Protein 1XYN (pdb70)

Structure (mmCIF, N/CA/C/O backbone):
data_1XYN
#
_entry.id   1XYN
#
_cell.length_a   72.250
_cell.length_b   39.010
_cell.length_c   54.300
_cell.angle_alpha   90.00
_cell.angle_beta   91.80
_cell.angle_gamma   90.00
#
_symmetry.space_group_name_H-M   'C 1 2 1'
#
loop_
_entity.id
_entity.type
_entity.pdbx_description
1 polymer 'ENDO-1,4-BETA-XYLANASE I'
2 non-polymer 'CALCIUM ION'
3 water water
#
loop_
_atom_site.group_PDB
_atom_site.id
_atom_site.type_symbol
_atom_site.label_atom_id
_atom_site.label_alt_id
_atom_site.label_comp_id
_atom_site.label_asym_id
_atom_site.label_entity_id
_atom_site.label_seq_id
_atom_site.pdbx_PDB_ins_code
_atom_site.Cartn_x
_atom_site.Cartn_y
_atom_site.Cartn_z
_atom_site.occupancy
_atom_site.B_iso_or_equiv
_atom_site.auth_seq_id
_atom_site.auth_comp_id
_atom_site.auth_asym_id
_atom_site.auth_atom_id
_atom_site.pdbx_PDB_model_num
ATOM 1 N N . ALA A 1 1 ? 25.687 19.425 16.790 1.00 44.83 1 ALA A N 1
ATOM 2 C CA . ALA A 1 1 ? 26.097 20.023 15.489 1.00 40.59 1 ALA A CA 1
ATOM 3 C C . ALA A 1 1 ? 25.648 21.478 15.442 1.00 41.64 1 ALA A C 1
ATOM 4 O O . ALA A 1 1 ? 26.453 22.390 15.628 1.00 52.20 1 ALA A O 1
ATOM 6 N N . SER A 1 2 ? 24.356 21.667 15.208 1.00 35.55 2 SER A N 1
ATOM 7 C CA . SER A 1 2 ? 23.683 22.966 15.114 1.00 31.69 2 SER A CA 1
ATOM 8 C C . SER A 1 2 ? 22.566 22.721 14.128 1.00 28.25 2 SER A C 1
ATOM 9 O O . SER A 1 2 ? 22.813 22.282 12.996 1.00 22.97 2 SER A O 1
ATOM 12 N N . ILE A 1 3 ? 21.336 22.941 14.581 1.00 25.97 3 ILE A N 1
ATOM 13 C CA . ILE A 1 3 ? 20.175 22.733 13.733 1.00 19.19 3 ILE A CA 1
ATOM 14 C C . ILE A 1 3 ? 20.306 23.636 12.519 1.00 20.09 3 ILE A C 1
ATOM 15 O O . ILE A 1 3 ? 20.565 24.833 12.656 1.00 15.08 3 ILE A O 1
ATOM 20 N N . ASN A 1 4 ? 20.206 23.042 11.333 1.00 15.83 4 ASN A N 1
ATOM 21 C CA . ASN A 1 4 ? 20.296 23.795 10.093 1.00 14.12 4 ASN A CA 1
ATOM 22 C C . ASN A 1 4 ? 19.197 23.366 9.133 1.00 15.49 4 ASN A C 1
ATOM 23 O O . ASN A 1 4 ? 19.264 23.655 7.935 1.00 15.54 4 ASN A O 1
ATOM 28 N N . TYR A 1 5 ? 18.205 22.644 9.655 1.00 13.20 5 TYR A N 1
ATOM 29 C CA . TYR A 1 5 ? 17.083 22.197 8.835 1.00 14.19 5 TYR A CA 1
ATOM 30 C C . TYR A 1 5 ? 15.767 22.235 9.593 1.00 16.44 5 TYR A C 1
ATOM 31 O O . TYR A 1 5 ? 15.673 21.795 10.739 1.00 14.43 5 TYR A O 1
ATOM 40 N N . ASP A 1 6 ? 14.754 22.772 8.929 1.00 16.75 6 ASP A N 1
ATOM 41 C CA . ASP A 1 6 ? 13.425 22.893 9.501 1.00 18.30 6 ASP A CA 1
ATOM 42 C C . ASP A 1 6 ? 12.429 22.101 8.657 1.00 17.82 6 ASP A C 1
ATOM 43 O O . ASP A 1 6 ? 12.167 22.423 7.492 1.00 10.17 6 ASP A O 1
ATOM 48 N N . GLN A 1 7 ? 11.919 21.029 9.250 1.00 18.89 7 GLN A N 1
ATOM 49 C CA . GLN A 1 7 ? 10.942 20.174 8.604 1.00 11.58 7 GLN A CA 1
ATOM 50 C C . GLN A 1 7 ? 9.584 20.807 8.836 1.00 10.16 7 GLN A C 1
ATOM 51 O O . GLN A 1 7 ? 9.134 20.915 9.976 1.00 9.38 7 GLN A O 1
ATOM 57 N N . ASN A 1 8 ? 8.958 21.276 7.764 1.00 7.88 8 ASN A N 1
ATOM 58 C CA . ASN A 1 8 ? 7.643 21.890 7.883 1.00 14.11 8 ASN A CA 1
ATOM 59 C C . ASN A 1 8 ? 6.698 21.417 6.786 1.00 16.50 8 ASN A C 1
ATOM 60 O O . ASN A 1 8 ? 6.590 22.032 5.721 1.00 15.22 8 ASN A O 1
ATOM 65 N N . TYR A 1 9 ? 5.995 20.327 7.077 1.00 17.49 9 TYR A N 1
ATOM 66 C CA . TYR A 1 9 ? 5.056 19.733 6.142 1.00 21.09 9 TYR A CA 1
ATOM 67 C C . TYR A 1 9 ? 3.684 19.669 6.791 1.00 17.02 9 TYR A C 1
ATOM 68 O O . TYR A 1 9 ? 3.558 19.304 7.953 1.00 23.84 9 TYR A O 1
ATOM 77 N N . GLN A 1 10 ? 2.661 20.059 6.044 1.00 18.61 10 GLN A N 1
ATOM 78 C CA . GLN A 1 10 ? 1.289 20.037 6.538 1.00 19.08 10 GLN A CA 1
ATOM 79 C C . GLN A 1 10 ? 0.317 20.180 5.380 1.00 16.90 10 GLN A C 1
ATOM 80 O O . GLN A 1 10 ? 0.606 20.875 4.412 1.00 15.30 10 GLN A O 1
ATOM 86 N N . THR A 1 11 ? -0.814 19.483 5.478 1.00 19.52 11 THR A N 1
ATOM 87 C CA . THR A 1 11 ? -1.830 19.468 4.431 1.00 18.91 11 THR A CA 1
ATOM 88 C C . THR A 1 11 ? -3.155 20.169 4.743 1.00 21.18 11 THR A C 1
ATOM 89 O O . THR A 1 11 ? -3.929 20.459 3.834 1.00 28.63 11 THR A O 1
ATOM 93 N N . GLY A 1 12 ? -3.427 20.445 6.015 1.00 18.69 12 GLY A N 1
ATOM 94 C CA . GLY A 1 12 ? -4.669 21.116 6.340 1.00 12.97 12 GLY A CA 1
ATOM 95 C C . GLY A 1 12 ? -4.941 21.210 7.824 1.00 11.68 12 GLY A C 1
ATOM 96 O O . GLY A 1 12 ? -4.151 20.738 8.637 1.00 18.17 12 GLY A O 1
ATOM 97 N N . GLY A 1 13 ? -6.046 21.864 8.170 1.00 11.52 13 GLY A N 1
ATOM 98 C CA . GLY A 1 13 ? -6.431 22.009 9.562 1.00 8.40 13 GLY A CA 1
ATOM 99 C C . GLY A 1 13 ? -5.603 22.980 10.376 1.00 11.09 13 GLY A C 1
ATOM 100 O O . GLY A 1 13 ? -4.775 23.733 9.854 1.00 15.10 13 GLY A O 1
ATOM 101 N N . GLN A 1 14 ? -5.824 22.947 11.685 1.00 17.86 14 GLN A N 1
ATOM 102 C CA . GLN A 1 14 ? -5.126 23.833 12.602 1.00 19.00 14 GLN A CA 1
ATOM 103 C C . GLN A 1 14 ? -3.790 23.253 13.086 1.00 19.32 14 GLN A C 1
ATOM 104 O O . GLN A 1 14 ? -3.764 22.327 13.890 1.00 18.00 14 GLN A O 1
ATOM 110 N N . VAL A 1 15 ? -2.689 23.754 12.523 1.00 19.99 15 VAL A N 1
ATOM 111 C CA . VAL A 1 15 ? -1.340 23.321 12.907 1.00 17.04 15 VAL A CA 1
ATOM 112 C C . VAL A 1 15 ? -0.482 24.564 13.162 1.00 15.60 15 VAL A C 1
ATOM 113 O O . VAL A 1 15 ? -0.150 25.303 12.235 1.00 10.02 15 VAL A O 1
ATOM 117 N N . SER A 1 16 ? -0.175 24.803 14.434 1.00 13.03 16 SER A N 1
ATOM 118 C CA . SER A 1 16 ? 0.630 25.939 14.859 1.00 13.60 16 SER A CA 1
ATOM 119 C C . SER A 1 16 ? 2.043 25.472 15.185 1.00 10.37 16 SER A C 1
ATOM 120 O O . SER A 1 16 ? 2.317 25.016 16.289 1.00 13.33 16 SER A O 1
ATOM 123 N N . TYR A 1 17 ? 2.936 25.596 14.213 1.00 12.60 17 TYR A N 1
ATOM 124 C CA . TYR A 1 17 ? 4.320 25.181 14.360 1.00 11.67 17 TYR A CA 1
ATOM 125 C C . TYR A 1 17 ? 5.245 26.369 14.626 1.00 12.09 17 TYR A C 1
ATOM 126 O O . TYR A 1 17 ? 5.239 27.344 13.883 1.00 13.82 17 TYR A O 1
ATOM 135 N N . SER A 1 18 ? 6.072 26.252 15.658 1.00 13.27 18 SER A N 1
ATOM 136 C CA . SER A 1 18 ? 7.009 27.307 16.017 1.00 18.59 18 SER A CA 1
ATOM 137 C C . SER A 1 18 ? 8.435 26.784 16.162 1.00 18.50 18 SER A C 1
ATOM 138 O O . SER A 1 18 ? 8.821 26.302 17.229 1.00 13.29 18 SER A O 1
ATOM 141 N N . PRO A 1 19 ? 9.226 26.836 15.072 1.00 19.53 19 PRO A N 1
ATOM 142 C CA . PRO A 1 19 ? 10.617 26.372 15.106 1.00 17.83 19 PRO A CA 1
ATOM 143 C C . PRO A 1 19 ? 11.509 27.344 15.880 1.00 19.32 19 PRO A C 1
ATOM 144 O O . PRO A 1 19 ? 11.184 28.520 16.035 1.00 19.65 19 PRO A O 1
ATOM 148 N N . SER A 1 20 ? 12.633 26.839 16.373 1.00 18.93 20 SER A N 1
ATOM 149 C CA . SER A 1 20 ? 13.563 27.665 17.115 1.00 20.37 20 SER A CA 1
ATOM 150 C C . SER A 1 20 ? 14.976 27.143 16.906 1.00 23.67 20 SER A C 1
ATOM 151 O O . SER A 1 20 ? 15.201 26.177 16.164 1.00 22.88 20 SER A O 1
ATOM 154 N N . ASN A 1 21 ? 15.932 27.825 17.516 1.00 23.69 21 ASN A N 1
ATOM 155 C CA . ASN A 1 21 ? 17.326 27.441 17.394 1.00 32.17 21 ASN A CA 1
ATOM 156 C C . ASN A 1 21 ? 17.671 26.149 18.132 1.00 28.16 21 ASN A C 1
ATOM 157 O O . ASN A 1 21 ? 18.544 25.400 17.698 1.00 32.02 21 ASN A O 1
ATOM 162 N N . THR A 1 22 ? 16.939 25.859 19.202 1.00 20.23 22 THR A N 1
ATOM 163 C CA . THR A 1 22 ? 17.201 24.668 20.000 1.00 21.76 22 THR A CA 1
ATOM 164 C C . THR A 1 22 ? 16.052 23.670 20.032 1.00 21.08 22 THR A C 1
ATOM 165 O O . THR A 1 22 ? 16.036 22.769 20.869 1.00 22.86 22 THR A O 1
ATOM 169 N N . GLY A 1 23 ? 15.066 23.856 19.164 1.00 17.53 23 GLY A N 1
ATOM 170 C CA . GLY A 1 23 ? 13.945 22.939 19.147 1.00 12.39 23 GLY A CA 1
ATOM 171 C C . GLY A 1 23 ? 12.742 23.445 18.392 1.00 8.56 23 GLY A C 1
ATOM 172 O O . GLY A 1 23 ? 12.862 24.174 17.401 1.00 12.15 23 GLY A O 1
ATOM 173 N N . PHE A 1 24 ? 11.569 23.028 18.848 1.00 14.12 24 PHE A N 1
ATOM 174 C CA . PHE A 1 24 ? 10.326 23.426 18.212 1.00 11.38 24 PHE A CA 1
ATOM 175 C C . PHE A 1 24 ? 9.133 23.203 19.118 1.00 12.09 24 PHE A C 1
ATOM 176 O O . PHE A 1 24 ? 9.204 22.485 20.126 1.00 12.12 24 PHE A O 1
ATOM 184 N N . SER A 1 25 ? 8.018 23.788 18.700 1.00 7.96 25 SER A N 1
ATOM 185 C CA . SER A 1 25 ? 6.770 23.715 19.426 1.00 12.39 25 SER A CA 1
ATOM 186 C C . SER A 1 25 ? 5.670 23.522 18.399 1.00 10.80 25 SER A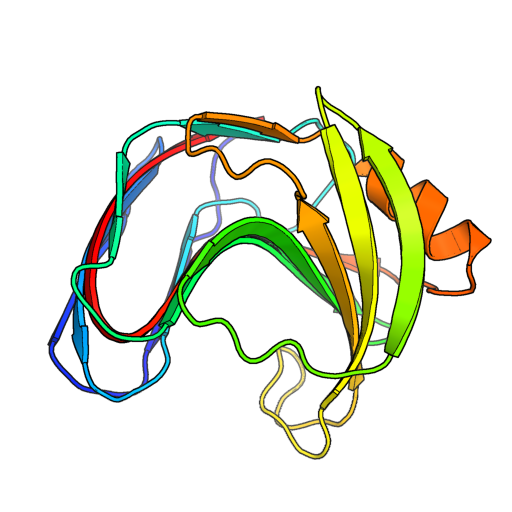 C 1
ATOM 187 O O . SER A 1 25 ? 5.788 23.984 17.265 1.00 13.50 25 SER A O 1
ATOM 190 N N . VAL A 1 26 ? 4.648 22.755 18.768 1.00 13.87 26 VAL A N 1
ATOM 191 C CA . VAL A 1 26 ? 3.508 22.512 17.891 1.00 13.13 26 VAL A CA 1
ATOM 192 C C . VAL A 1 26 ? 2.240 22.268 18.671 1.00 11.42 26 VAL A C 1
ATOM 193 O O . VAL A 1 26 ? 2.260 21.651 19.730 1.00 10.60 26 VAL A O 1
ATOM 197 N N . ASN A 1 27 ? 1.159 22.848 18.168 1.00 11.88 27 ASN A N 1
ATOM 198 C CA . ASN A 1 27 ? -0.181 22.704 18.720 1.00 15.52 27 ASN A CA 1
ATOM 199 C C . ASN A 1 27 ? -0.970 22.367 17.477 1.00 15.43 27 ASN A C 1
ATOM 200 O O . ASN A 1 27 ? -0.788 23.008 16.441 1.00 16.37 27 ASN A O 1
ATOM 205 N N . TRP A 1 28 ? -1.821 21.353 17.547 1.00 18.36 28 TRP A N 1
ATOM 206 C CA . TRP A 1 28 ? -2.586 20.978 16.366 1.00 18.54 28 TRP A CA 1
ATOM 207 C C . TRP A 1 28 ? -3.993 20.509 16.689 1.00 15.49 28 TRP A C 1
ATOM 208 O O . TRP A 1 28 ? -4.299 20.164 17.829 1.00 19.20 28 TRP A O 1
ATOM 219 N N . ASN A 1 29 ? -4.845 20.550 15.673 1.00 14.12 29 ASN A N 1
ATOM 220 C CA . ASN A 1 29 ? -6.239 20.117 15.739 1.00 14.97 29 ASN A CA 1
ATOM 221 C C . ASN A 1 29 ? -6.618 19.944 14.269 1.00 13.71 29 ASN A C 1
ATOM 222 O O . ASN A 1 29 ? -7.252 20.807 13.656 1.00 17.24 29 ASN A O 1
ATOM 227 N N . THR A 1 30 ? -6.200 18.818 13.700 1.00 13.95 30 THR A N 1
ATOM 228 C CA . THR A 1 30 ? -6.425 18.565 12.289 1.00 9.93 30 THR A CA 1
ATOM 229 C C . THR A 1 30 ? -6.775 17.122 11.924 1.00 8.73 30 THR A C 1
ATOM 230 O O . THR A 1 30 ? -6.551 16.189 12.700 1.00 11.26 30 THR A O 1
ATOM 234 N N . GLN A 1 31 ? -7.365 16.962 10.744 1.00 13.05 31 GLN A N 1
ATOM 235 C CA . GLN A 1 31 ? -7.736 15.651 10.217 1.00 14.55 31 GLN A CA 1
ATOM 236 C C . GLN A 1 31 ? -6.652 15.225 9.243 1.00 11.11 31 GLN A C 1
ATOM 237 O O . GLN A 1 31 ? -6.543 14.052 8.893 1.00 15.82 31 GLN A O 1
ATOM 243 N N . ASP A 1 32 ? -5.848 16.196 8.818 1.00 11.81 32 ASP A N 1
ATOM 244 C CA . ASP A 1 32 ? -4.790 15.960 7.847 1.00 16.70 32 ASP A CA 1
ATOM 245 C C . ASP A 1 32 ? -3.381 15.811 8.412 1.00 18.12 32 ASP A C 1
ATOM 246 O O . ASP A 1 32 ? -2.994 16.497 9.361 1.00 12.21 32 ASP A O 1
ATOM 251 N N . ASP A 1 33 ? -2.609 14.951 7.749 1.00 17.56 33 ASP A N 1
ATOM 252 C CA . ASP A 1 33 ? -1.238 14.640 8.119 1.00 19.26 33 ASP A CA 1
ATOM 253 C C . ASP A 1 33 ? -0.305 15.831 7.970 1.00 20.96 33 ASP A C 1
ATOM 254 O O . ASP A 1 33 ? -0.427 16.627 7.036 1.00 26.81 33 ASP A O 1
ATOM 259 N N . PHE A 1 34 ? 0.643 15.918 8.893 1.00 20.35 34 PHE A N 1
ATOM 260 C CA . PHE A 1 34 ? 1.644 16.967 8.906 1.00 13.91 34 PHE A CA 1
ATOM 261 C C . PHE A 1 34 ? 2.892 16.392 9.577 1.00 17.31 34 PHE A C 1
ATOM 262 O O . PHE A 1 34 ? 2.797 15.529 10.460 1.00 15.00 34 PHE A O 1
ATOM 270 N N . VAL A 1 35 ? 4.057 16.829 9.117 1.00 16.26 35 VAL A N 1
ATOM 271 C CA . VAL A 1 35 ? 5.324 16.388 9.683 1.00 13.32 35 VAL A CA 1
ATOM 272 C C . VAL A 1 35 ? 6.162 17.635 9.940 1.00 15.22 35 VAL A C 1
ATOM 273 O O . VAL A 1 35 ? 6.622 18.275 8.993 1.00 16.66 35 VAL A O 1
ATOM 277 N N . VAL A 1 36 ? 6.337 18.002 11.210 1.00 11.30 36 VAL A N 1
ATOM 278 C CA . VAL A 1 36 ? 7.139 19.177 11.546 1.00 9.06 36 VAL A CA 1
ATOM 279 C C . VAL A 1 36 ? 8.215 18.815 12.555 1.00 13.86 36 VAL A C 1
ATOM 280 O O . VAL A 1 36 ? 8.027 17.933 13.390 1.00 16.66 36 VAL A O 1
ATOM 284 N N . GLY A 1 37 ? 9.324 19.539 12.511 1.00 9.97 37 GLY A N 1
ATOM 285 C CA . GLY A 1 37 ? 10.404 19.287 13.443 1.00 6.77 37 GLY A CA 1
ATOM 286 C C . GLY A 1 37 ? 11.659 19.959 12.947 1.00 7.01 37 GLY A C 1
ATOM 287 O O . GLY A 1 37 ? 11.652 20.578 11.882 1.00 7.28 37 GLY A O 1
ATOM 288 N N . VAL A 1 38 ? 12.738 19.835 13.708 1.00 8.04 38 VAL A N 1
ATOM 289 C CA . VAL A 1 38 ? 14.009 20.451 13.335 1.00 12.42 38 VAL A CA 1
ATOM 290 C C . VAL A 1 38 ? 15.166 19.462 13.406 1.00 8.39 38 VAL A C 1
ATOM 291 O O . VAL A 1 38 ? 15.114 18.479 14.138 1.00 14.02 38 VAL A O 1
ATOM 295 N N . GLY A 1 39 ? 16.218 19.732 12.652 1.00 11.82 39 GLY A N 1
ATOM 296 C CA . GLY A 1 39 ? 17.356 18.840 12.654 1.00 15.25 39 GLY A CA 1
ATOM 297 C C . GLY A 1 39 ? 18.493 19.254 11.741 1.00 19.42 39 GLY A C 1
ATOM 298 O O . GLY A 1 39 ? 18.933 20.405 11.775 1.00 20.68 39 GLY A O 1
ATOM 299 N N . TRP A 1 40 ? 18.926 18.340 10.874 1.00 17.40 40 TRP A N 1
ATOM 300 C CA . TRP A 1 40 ? 20.061 18.611 10.003 1.00 20.65 40 TRP A CA 1
ATOM 301 C C . TRP A 1 40 ? 19.847 18.271 8.534 1.00 20.42 40 TRP A C 1
ATOM 302 O O . TRP A 1 40 ? 19.137 17.329 8.194 1.00 22.60 40 TRP A O 1
ATOM 313 N N . THR A 1 41 ? 20.476 19.058 7.671 1.00 19.20 41 THR A N 1
ATOM 314 C CA . THR A 1 41 ? 20.385 18.887 6.223 1.00 19.49 41 THR A CA 1
ATOM 315 C C . THR A 1 41 ? 20.945 17.540 5.734 1.0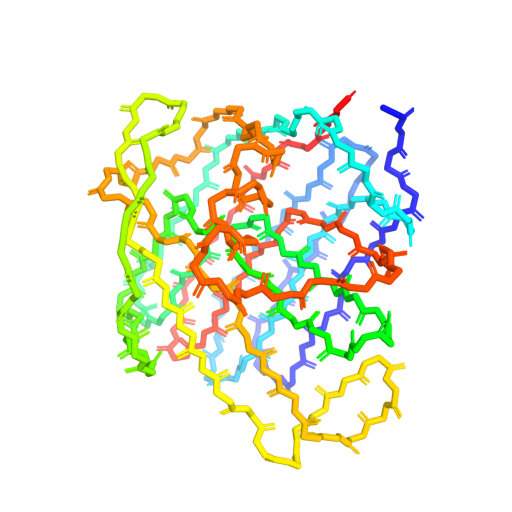0 21.84 41 THR A C 1
ATOM 316 O O . THR A 1 41 ? 20.503 17.000 4.711 1.00 24.05 41 THR A O 1
ATOM 320 N N . THR A 1 42 ? 21.936 17.020 6.448 1.00 21.67 42 THR A N 1
ATOM 321 C CA . THR A 1 42 ? 22.552 15.739 6.117 1.00 21.41 42 THR A CA 1
ATOM 322 C C . THR A 1 42 ? 22.743 14.999 7.437 1.00 22.52 42 THR A C 1
ATOM 323 O O . THR A 1 42 ? 23.504 15.437 8.301 1.00 21.05 42 THR A O 1
ATOM 327 N N . GLY A 1 43 ? 22.011 13.903 7.605 1.00 24.34 43 GLY A N 1
ATOM 328 C CA . GLY A 1 43 ? 22.086 13.127 8.829 1.00 21.64 43 GLY A CA 1
ATOM 329 C C . GLY A 1 43 ? 23.402 12.413 9.045 1.00 21.04 43 GLY A C 1
ATOM 330 O O . GLY A 1 43 ? 24.142 12.147 8.096 1.00 23.31 43 GLY A O 1
ATOM 331 N N . SER A 1 44 ? 23.689 12.085 10.298 1.00 20.74 44 SER A N 1
ATOM 332 C CA . SER A 1 44 ? 24.927 11.395 10.628 1.00 21.03 44 SER A CA 1
ATOM 333 C C . SER A 1 44 ? 24.687 10.269 11.637 1.00 19.00 44 SER A C 1
ATOM 334 O O . SER A 1 44 ? 23.549 9.854 11.871 1.00 16.98 44 SER A O 1
ATOM 337 N N . SER A 1 45 ? 25.774 9.786 12.228 1.00 21.68 45 SER A N 1
ATOM 338 C CA . SER A 1 45 ? 25.729 8.714 13.212 1.00 19.56 45 SER A CA 1
ATOM 339 C C . SER A 1 45 ? 25.692 9.261 14.633 1.00 18.39 45 SER A C 1
ATOM 340 O O . SER A 1 45 ? 25.640 8.501 15.593 1.00 21.20 45 SER A O 1
ATOM 343 N N . ALA A 1 46 ? 25.701 10.578 14.763 1.00 18.97 46 ALA A N 1
ATOM 344 C CA . ALA A 1 46 ? 25.690 11.218 16.071 1.00 16.00 46 ALA A CA 1
ATOM 345 C C . ALA A 1 46 ? 24.414 10.967 16.852 1.00 12.68 46 ALA A C 1
ATOM 346 O O . ALA A 1 46 ? 23.320 11.113 16.322 1.00 15.55 46 ALA A O 1
ATOM 348 N N . PRO A 1 47 ? 24.547 10.508 18.105 1.00 14.77 47 PRO A N 1
ATOM 349 C CA . PRO A 1 47 ? 23.400 10.232 18.975 1.00 12.55 47 PRO A CA 1
ATOM 350 C C . PRO A 1 47 ? 22.569 11.502 19.158 1.00 20.05 47 PRO A C 1
ATOM 351 O O . PRO A 1 47 ? 23.075 12.535 19.612 1.00 23.28 47 PRO A O 1
ATOM 355 N N . ILE A 1 48 ? 21.292 11.415 18.795 1.00 21.50 48 ILE A N 1
ATOM 356 C CA . ILE A 1 48 ? 20.376 12.539 18.886 1.00 14.92 48 ILE A CA 1
ATOM 357 C C . ILE A 1 48 ? 19.621 12.649 20.211 1.00 15.46 48 ILE A C 1
ATOM 358 O O . ILE A 1 48 ? 18.963 11.705 20.650 1.00 14.38 48 ILE A O 1
ATOM 363 N N . ASN A 1 49 ? 19.714 13.826 20.825 1.00 19.59 49 ASN A N 1
ATOM 364 C CA . ASN A 1 49 ? 19.050 14.123 22.090 1.00 17.59 49 ASN A CA 1
ATOM 365 C C . ASN A 1 49 ? 17.746 14.866 21.833 1.00 17.10 49 ASN A C 1
ATOM 366 O O . ASN A 1 49 ? 17.684 15.754 20.975 1.00 12.25 49 ASN A O 1
ATOM 371 N N . PHE A 1 50 ? 16.704 14.481 22.564 1.00 16.08 50 PHE A N 1
ATOM 372 C CA . PHE A 1 50 ? 15.388 15.105 22.454 1.00 12.50 50 PHE A CA 1
ATOM 373 C C . PHE A 1 50 ? 14.793 15.152 23.858 1.00 16.61 50 PHE A C 1
ATOM 374 O O . PHE A 1 50 ? 15.203 14.403 24.741 1.00 18.60 50 PHE A O 1
ATOM 382 N N . GLY A 1 51 ? 13.848 16.050 24.083 1.00 16.30 51 GLY A N 1
ATOM 383 C CA . GLY A 1 51 ? 13.251 16.142 25.399 1.00 14.97 51 GLY A CA 1
ATOM 384 C C . GLY A 1 51 ? 12.149 17.172 25.429 1.00 19.37 51 GLY A C 1
ATOM 385 O O . GLY A 1 51 ? 12.129 18.097 24.624 1.00 26.26 51 GLY A O 1
ATOM 386 N N . GLY A 1 52 ? 11.217 17.011 26.348 1.00 15.61 52 GLY A N 1
ATOM 387 C CA . GLY A 1 52 ? 10.132 17.960 26.431 1.00 15.35 52 GLY A CA 1
ATOM 388 C C . GLY A 1 52 ? 8.822 17.255 26.653 1.00 14.75 52 GLY A C 1
ATOM 389 O O . GLY A 1 52 ? 8.762 16.237 27.341 1.00 22.80 52 GLY A O 1
ATOM 390 N N . SER A 1 53 ? 7.765 17.798 26.071 1.00 13.47 53 SER A N 1
ATOM 391 C CA . SER A 1 53 ? 6.456 17.207 26.225 1.00 14.38 53 SER A CA 1
ATOM 392 C C . SER A 1 53 ? 5.912 16.793 24.866 1.00 13.42 53 SER A C 1
ATOM 393 O O . SER A 1 53 ? 6.419 17.209 23.827 1.00 9.71 53 SER A O 1
ATOM 396 N N . PHE A 1 54 ? 4.892 15.944 24.892 1.00 14.73 54 PHE A N 1
ATOM 397 C CA . PHE A 1 54 ? 4.255 15.448 23.685 1.00 13.65 54 PHE A CA 1
ATOM 398 C C . PHE A 1 54 ? 2.944 14.830 24.131 1.00 18.40 54 PHE A C 1
ATOM 399 O O . PHE A 1 54 ? 2.915 13.717 24.669 1.00 18.28 54 PHE A O 1
ATOM 407 N N . SER A 1 55 ? 1.871 15.596 23.975 1.00 21.00 55 SER A N 1
ATOM 408 C CA . SER A 1 55 ? 0.539 15.162 24.368 1.00 22.00 55 SER A CA 1
ATOM 409 C C . SER A 1 55 ? -0.355 14.971 23.145 1.00 22.76 55 SER A C 1
ATOM 410 O O . SER A 1 55 ? -0.338 15.780 22.219 1.00 19.71 55 SER A O 1
ATOM 413 N N . VAL A 1 56 ? -1.101 13.869 23.128 1.00 21.00 56 VAL A N 1
ATOM 414 C CA . VAL A 1 56 ? -2.009 13.559 22.026 1.00 19.71 56 VAL A CA 1
ATOM 415 C C . VAL A 1 56 ? -3.407 13.390 22.628 1.00 21.09 56 VAL A C 1
ATOM 416 O O . VAL A 1 56 ? -3.724 12.353 23.216 1.00 21.83 56 VAL A O 1
ATOM 420 N N . ASN A 1 57 ? -4.221 14.439 22.522 1.00 19.36 57 ASN A N 1
ATOM 421 C CA . ASN A 1 57 ? -5.570 14.420 23.074 1.00 17.81 57 ASN A CA 1
ATOM 422 C C . ASN A 1 57 ? -6.461 13.397 22.376 1.00 16.65 57 ASN A C 1
ATOM 423 O O . ASN A 1 57 ? -7.270 12.731 23.024 1.00 15.63 57 ASN A O 1
ATOM 428 N N . SER A 1 58 ? -6.285 13.261 21.064 1.00 10.52 58 SER A N 1
ATOM 429 C CA . SER A 1 58 ? -7.071 12.333 20.261 1.00 11.92 58 SER A CA 1
ATOM 430 C C . SER A 1 58 ? -6.366 12.113 18.934 1.00 11.84 58 SER A C 1
ATOM 431 O O . SER A 1 58 ? -5.460 12.869 18.588 1.00 15.66 58 SER A O 1
ATOM 434 N N . GLY A 1 59 ? -6.793 11.100 18.182 1.00 7.32 59 GLY A N 1
ATOM 435 C CA . GLY A 1 59 ? -6.181 10.812 16.890 1.00 7.20 59 GLY A CA 1
ATOM 436 C C . GLY A 1 59 ? -4.801 10.174 16.954 1.00 9.85 59 GLY A C 1
ATOM 437 O O . GLY A 1 59 ? -4.375 9.711 18.008 1.00 11.93 59 GLY A O 1
ATOM 438 N N . THR A 1 60 ? -4.098 10.161 15.822 1.00 14.61 60 THR A N 1
ATOM 439 C CA . THR A 1 60 ? -2.754 9.584 15.726 1.00 17.00 60 THR A CA 1
ATOM 440 C C . THR A 1 60 ? -1.662 10.623 15.997 1.00 20.39 60 THR A C 1
ATOM 441 O O . THR A 1 60 ? -1.698 11.723 15.439 1.00 19.98 60 THR A O 1
ATOM 445 N N . GLY A 1 61 ? -0.680 10.245 16.813 1.00 19.48 61 GLY A N 1
ATOM 446 C CA . GLY A 1 61 ? 0.424 11.133 17.138 1.00 17.51 61 GLY A CA 1
ATOM 447 C C . GLY A 1 61 ? 1.713 10.346 17.302 1.00 17.22 61 GLY A C 1
ATOM 448 O O . GLY A 1 61 ? 1.738 9.345 18.021 1.00 15.50 61 GLY A O 1
ATOM 449 N N . LEU A 1 62 ? 2.785 10.799 16.650 1.00 17.08 62 LEU A N 1
ATOM 450 C CA . LEU A 1 62 ? 4.081 10.121 16.713 1.00 15.66 62 LEU A CA 1
ATOM 451 C C . LEU A 1 62 ? 5.243 11.071 17.004 1.00 17.27 62 LEU A C 1
ATOM 452 O O . LEU A 1 62 ? 5.333 12.143 16.405 1.00 16.33 62 LEU A O 1
ATOM 457 N N . LEU A 1 63 ? 6.108 10.694 17.944 1.00 15.03 63 LEU A N 1
ATOM 458 C CA . LEU A 1 63 ? 7.303 11.481 18.256 1.00 12.58 63 LEU A CA 1
ATOM 459 C C . LEU A 1 63 ? 8.475 10.591 17.829 1.00 14.32 63 LEU A C 1
ATOM 460 O O . LEU A 1 63 ? 8.682 9.514 18.394 1.00 13.64 63 LEU A O 1
ATOM 465 N N . SER A 1 64 ? 9.242 11.025 16.836 1.00 12.04 64 SER A N 1
ATOM 466 C CA . SER A 1 64 ? 10.332 10.193 16.362 1.00 16.24 64 SER A CA 1
ATOM 467 C C . SER A 1 64 ? 11.435 10.881 15.589 1.00 17.15 64 SER A C 1
ATOM 468 O O . SER A 1 64 ? 11.265 11.989 15.086 1.00 18.39 64 SER A O 1
ATOM 471 N N . VAL A 1 65 ? 12.586 10.217 15.527 1.00 14.64 65 VAL A N 1
ATOM 472 C CA . VAL A 1 65 ? 13.686 10.717 14.727 1.00 11.26 65 VAL A CA 1
ATOM 473 C C . VAL A 1 65 ? 13.181 10.273 13.359 1.00 10.11 65 VAL A C 1
ATOM 474 O O . VAL A 1 65 ? 12.744 9.129 13.199 1.00 15.84 65 VAL A O 1
ATOM 478 N N . TYR A 1 66 ? 13.119 11.209 12.419 1.00 11.05 66 TYR A N 1
ATOM 479 C CA . TYR A 1 66 ? 12.619 10.953 11.072 1.00 9.25 66 TYR A CA 1
ATOM 480 C C . TYR A 1 66 ? 13.647 11.399 10.037 1.00 11.78 66 TYR A C 1
ATOM 481 O O . TYR A 1 66 ? 14.354 12.387 10.242 1.00 13.40 66 TYR A O 1
ATOM 490 N N . GLY A 1 67 ? 13.714 10.690 8.917 1.00 10.22 67 GLY A N 1
ATOM 491 C CA . GLY A 1 67 ? 14.665 11.058 7.890 1.00 6.26 67 GLY A CA 1
ATOM 492 C C . GLY A 1 67 ? 14.481 10.358 6.558 1.00 11.30 67 GLY A C 1
ATOM 493 O O . GLY A 1 67 ? 13.550 9.567 6.363 1.00 8.38 67 GLY A O 1
ATOM 494 N N . TRP A 1 68 ? 15.385 10.671 5.638 1.00 9.44 68 TRP A N 1
ATOM 495 C CA . TRP A 1 68 ? 15.386 10.123 4.290 1.00 11.53 68 TRP A CA 1
ATOM 496 C C . TRP A 1 68 ? 16.779 9.655 3.881 1.00 10.26 68 TRP A C 1
ATOM 497 O O . TRP A 1 68 ? 17.782 9.987 4.511 1.00 14.76 68 TRP A O 1
ATOM 508 N N . SER A 1 69 ? 16.823 8.914 2.787 1.00 13.78 69 SER A N 1
ATOM 509 C CA . SER A 1 69 ? 18.059 8.375 2.248 1.00 9.01 69 SER A CA 1
ATOM 510 C C . SER A 1 69 ? 17.855 8.293 0.741 1.00 7.68 69 SER A C 1
ATOM 511 O O . SER A 1 69 ? 16.722 8.182 0.275 1.00 7.04 69 SER A O 1
ATOM 514 N N . THR A 1 70 ? 18.935 8.427 -0.022 1.00 9.01 70 THR A N 1
ATOM 515 C CA . THR A 1 70 ? 18.840 8.346 -1.473 1.00 14.72 70 THR A CA 1
ATOM 516 C C . THR A 1 70 ? 19.732 7.252 -2.037 1.00 16.78 70 THR A C 1
ATOM 517 O O . THR A 1 70 ? 20.772 6.926 -1.461 1.00 17.25 70 THR A O 1
ATOM 521 N N . ASN A 1 71 ? 19.261 6.645 -3.126 1.00 19.33 71 ASN A N 1
ATOM 522 C CA . ASN A 1 71 ? 19.956 5.565 -3.830 1.00 18.49 71 ASN A CA 1
ATOM 523 C C . ASN A 1 71 ? 20.417 4.435 -2.903 1.00 17.34 71 ASN A C 1
ATOM 524 O O . ASN A 1 71 ? 21.615 4.244 -2.694 1.00 18.44 71 ASN A O 1
ATOM 529 N N . PRO A 1 72 ? 19.471 3.629 -2.388 1.00 17.12 72 PRO A N 1
ATOM 530 C CA . PRO A 1 72 ? 18.017 3.670 -2.594 1.00 15.53 72 PRO A CA 1
ATOM 531 C C . PRO A 1 72 ? 17.264 4.754 -1.808 1.00 18.55 72 PRO A C 1
ATOM 532 O O . PRO A 1 72 ? 17.745 5.234 -0.778 1.00 16.42 72 PRO A O 1
ATOM 536 N N . LEU A 1 73 ? 16.068 5.104 -2.289 1.00 19.41 73 LEU A N 1
ATOM 537 C CA . LEU A 1 73 ? 15.222 6.098 -1.630 1.00 16.92 73 LEU A CA 1
ATOM 538 C C . LEU A 1 73 ? 14.553 5.416 -0.434 1.00 15.87 73 LEU A C 1
ATOM 539 O O . LEU A 1 73 ? 13.790 4.464 -0.610 1.00 15.09 73 LEU A O 1
ATOM 544 N N . VAL A 1 74 ? 14.836 5.914 0.771 1.00 15.16 74 VAL A N 1
ATOM 545 C CA . VAL A 1 74 ? 14.305 5.333 2.004 1.00 14.41 74 VAL A CA 1
ATOM 546 C C . VAL A 1 74 ? 13.805 6.349 3.028 1.00 11.12 74 VAL A C 1
ATOM 547 O O . VAL A 1 74 ? 14.515 7.280 3.395 1.00 15.74 74 VAL A O 1
ATOM 551 N N . GLU A 1 75 ? 12.597 6.137 3.529 1.00 7.52 75 GLU A N 1
ATOM 552 C CA . GLU A 1 75 ? 12.047 7.007 4.560 1.00 6.29 75 GLU A CA 1
ATOM 553 C C . GLU A 1 75 ? 12.116 6.190 5.846 1.00 9.19 75 GLU A C 1
ATOM 554 O O . GLU A 1 75 ? 11.566 5.098 5.922 1.00 14.14 75 GLU A O 1
ATOM 560 N N . TYR A 1 76 ? 12.785 6.706 6.864 1.00 6.86 76 TYR A N 1
ATOM 561 C CA . TYR A 1 76 ? 12.888 5.954 8.086 1.00 4.47 76 TYR A CA 1
ATOM 562 C C . TYR A 1 76 ? 12.370 6.686 9.310 1.00 7.49 76 TYR A C 1
ATOM 563 O O . TYR A 1 76 ? 12.319 7.910 9.340 1.00 10.21 76 TYR A O 1
ATOM 572 N N . TYR A 1 77 ? 11.961 5.912 10.308 1.00 7.50 77 TYR A N 1
ATOM 573 C CA . TYR A 1 77 ? 11.441 6.443 11.560 1.00 11.27 77 TYR A CA 1
ATOM 574 C C . TYR A 1 77 ? 12.030 5.637 12.696 1.00 10.64 77 TYR A C 1
ATOM 575 O O . TYR A 1 77 ? 12.278 4.441 12.562 1.00 12.14 77 TYR A O 1
ATOM 584 N N . ILE A 1 78 ? 12.224 6.305 13.823 1.00 10.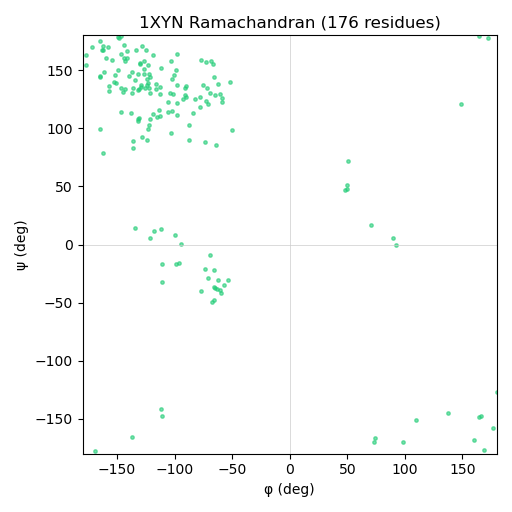88 78 ILE A N 1
ATOM 585 C CA . ILE A 1 78 ? 12.710 5.681 15.038 1.00 8.53 78 ILE A CA 1
ATOM 586 C C . ILE A 1 78 ? 11.778 6.311 16.054 1.00 12.52 78 ILE A C 1
ATOM 587 O O . ILE A 1 78 ? 12.071 7.370 16.620 1.00 13.08 78 ILE A O 1
ATOM 592 N N . MET A 1 79 ? 10.594 5.712 16.164 1.00 9.97 79 MET A N 1
ATOM 593 C CA . MET A 1 79 ? 9.551 6.184 17.060 1.00 12.05 79 MET A CA 1
ATOM 594 C C . MET A 1 79 ? 9.856 5.965 18.518 1.00 8.34 79 MET A C 1
ATOM 595 O O . MET A 1 79 ? 10.061 4.838 18.945 1.00 16.78 79 MET A O 1
ATOM 600 N N . GLU A 1 80 ? 9.892 7.058 19.268 1.00 5.71 80 GLU A N 1
ATOM 601 C CA . GLU A 1 80 ? 10.155 7.012 20.694 1.00 5.86 80 GLU A CA 1
ATOM 602 C C . GLU A 1 80 ? 8.837 7.028 21.423 1.00 10.36 80 GLU A C 1
ATOM 603 O O . GLU A 1 80 ? 8.735 6.641 22.593 1.00 10.79 80 GLU A O 1
ATOM 609 N N . ASP A 1 81 ? 7.808 7.407 20.678 1.00 13.77 81 ASP A N 1
ATOM 610 C CA . ASP A 1 81 ? 6.468 7.492 21.202 1.00 9.95 81 ASP A CA 1
ATOM 611 C C . ASP A 1 81 ? 5.478 7.492 20.058 1.00 4.97 81 ASP A C 1
ATOM 612 O O . ASP A 1 81 ? 5.778 7.976 18.968 1.00 3.32 81 ASP A O 1
ATOM 617 N N . ASN A 1 82 ? 4.304 6.926 20.309 1.00 4.57 82 ASN A N 1
ATOM 618 C CA . ASN A 1 82 ? 3.246 6.846 19.309 1.00 11.21 82 ASN A CA 1
ATOM 619 C C . ASN A 1 82 ? 1.908 6.499 19.956 1.00 14.09 82 ASN A C 1
ATOM 620 O O . ASN A 1 82 ? 1.858 5.784 20.970 1.00 15.71 82 ASN A O 1
ATOM 625 N N . HIS A 1 83 ? 0.840 7.076 19.405 1.00 13.02 83 HIS A N 1
ATOM 626 C CA . HIS A 1 83 ? -0.526 6.855 19.878 1.00 14.52 83 HIS A CA 1
ATOM 627 C C . HIS A 1 83 ? -1.413 6.647 18.692 1.00 15.41 83 HIS A C 1
ATOM 628 O O . HIS A 1 83 ? -1.345 7.421 17.737 1.00 15.46 83 HIS A O 1
ATOM 635 N N . ASN A 1 84 ? -2.269 5.631 18.781 1.00 13.64 84 ASN A N 1
ATOM 636 C CA . ASN A 1 84 ? -3.230 5.297 17.737 1.00 16.41 84 ASN A CA 1
ATOM 637 C C . ASN A 1 84 ? -2.544 5.265 16.383 1.00 19.63 84 ASN A C 1
ATOM 638 O O . ASN A 1 84 ? -3.023 5.851 15.419 1.00 23.51 84 ASN A O 1
ATOM 643 N N . TYR A 1 85 ? -1.396 4.600 16.331 1.00 26.21 85 TYR A N 1
ATOM 644 C CA . TYR A 1 85 ? -0.631 4.481 15.103 1.00 28.39 85 TYR A CA 1
ATOM 645 C C . TYR A 1 85 ? -0.903 3.144 14.416 1.00 35.54 85 TYR A C 1
ATOM 646 O O . TYR A 1 85 ? -0.510 2.094 14.922 1.00 31.77 85 TYR A O 1
ATOM 655 N N . PRO A 1 86 ? -1.570 3.174 13.246 1.00 41.94 86 PRO A N 1
ATOM 656 C CA . PRO A 1 86 ? -1.912 1.983 12.454 1.00 45.12 86 PRO A CA 1
ATOM 657 C C . PRO A 1 86 ? -0.651 1.278 11.966 1.00 43.79 86 PRO A C 1
ATOM 658 O O . PRO A 1 86 ? -0.189 1.531 10.853 1.00 44.10 86 PRO A O 1
ATOM 662 N N . ALA A 1 87 ? -0.099 0.408 12.810 1.00 42.90 87 ALA A N 1
ATOM 663 C CA . ALA A 1 87 ? 1.114 -0.340 12.496 1.00 42.01 87 ALA A CA 1
ATOM 664 C C . ALA A 1 87 ? 1.027 -1.017 11.131 1.00 40.86 87 ALA A C 1
ATOM 665 O O . ALA A 1 87 ? 0.439 -2.090 10.987 1.00 43.56 87 ALA A O 1
ATOM 667 N N . GLN A 1 88 ? 1.619 -0.375 10.132 1.00 41.45 88 GLN A N 1
ATOM 668 C CA . GLN A 1 88 ? 1.5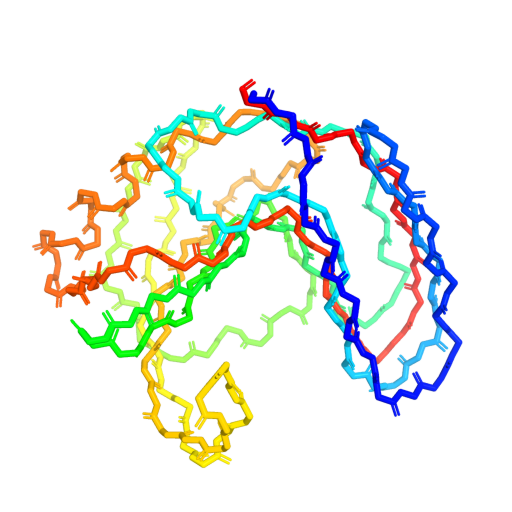98 -0.891 8.770 1.00 41.52 88 GLN A CA 1
ATOM 669 C C . GLN A 1 88 ? 2.885 -1.571 8.323 1.00 38.67 88 GLN A C 1
ATOM 670 O O . GLN A 1 88 ? 3.994 -1.139 8.664 1.00 37.11 88 GLN A O 1
ATOM 676 N N . GLY A 1 89 ? 2.723 -2.641 7.553 1.00 36.49 89 GLY A N 1
ATOM 677 C CA . GLY A 1 89 ? 3.873 -3.348 7.031 1.00 32.09 89 GLY A CA 1
ATOM 678 C C . GLY A 1 89 ? 4.173 -4.716 7.599 1.00 27.96 89 GLY A C 1
ATOM 679 O O . GLY A 1 89 ? 3.294 -5.424 8.078 1.00 23.37 89 GLY A O 1
ATOM 680 N N . THR A 1 90 ? 5.457 -5.052 7.572 1.00 30.22 90 THR A N 1
ATOM 681 C CA . THR A 1 90 ? 5.957 -6.337 8.025 1.00 27.21 90 THR A CA 1
ATOM 682 C C . THR A 1 90 ? 6.989 -6.212 9.147 1.00 23.06 90 THR A C 1
ATOM 683 O O . THR A 1 90 ? 7.943 -5.441 9.042 1.00 15.33 90 THR A O 1
ATOM 687 N N . VAL A 1 91 ? 6.796 -6.972 10.219 1.00 20.67 91 VAL A N 1
ATOM 688 C CA . VAL A 1 91 ? 7.753 -6.959 11.317 1.00 21.92 91 VAL A CA 1
ATOM 689 C C . VAL A 1 91 ? 8.964 -7.755 10.837 1.00 17.26 91 VAL A C 1
ATOM 690 O O . VAL A 1 91 ? 8.822 -8.784 10.181 1.00 19.13 91 VAL A O 1
ATOM 694 N N . LYS A 1 92 ? 10.154 -7.244 11.128 1.00 18.56 92 LYS A N 1
ATOM 695 C CA . LYS A 1 92 ? 11.395 -7.884 10.723 1.00 15.68 92 LYS A CA 1
ATOM 696 C C . LYS A 1 92 ? 12.186 -8.459 11.889 1.00 13.61 92 LYS A C 1
ATOM 697 O O . LYS A 1 92 ? 12.861 -9.479 11.743 1.00 17.22 92 LYS A O 1
ATOM 703 N N . GLY A 1 93 ? 12.099 -7.811 13.045 1.00 11.25 93 GLY A N 1
ATOM 704 C CA . GLY A 1 93 ? 12.818 -8.292 14.205 1.00 11.23 93 GLY A CA 1
ATOM 705 C C . GLY A 1 93 ? 12.844 -7.248 15.293 1.00 8.13 93 GLY A C 1
ATOM 706 O O . GLY A 1 93 ? 11.888 -6.501 15.455 1.00 6.54 93 GLY A O 1
ATOM 707 N N . THR A 1 94 ? 13.925 -7.219 16.063 1.00 11.20 94 THR A N 1
ATOM 708 C CA . THR A 1 94 ? 14.067 -6.245 17.137 1.00 12.40 94 THR A CA 1
ATOM 709 C C . THR A 1 94 ? 15.506 -5.772 17.295 1.00 10.91 94 THR A C 1
ATOM 710 O O . THR A 1 94 ? 16.431 -6.291 16.665 1.00 12.20 94 THR A O 1
ATOM 714 N N . VAL A 1 95 ? 15.667 -4.766 18.145 1.00 14.51 95 VAL A N 1
ATOM 715 C CA . VAL A 1 95 ? 16.954 -4.185 18.471 1.00 12.28 95 VAL A CA 1
ATOM 716 C C . VAL A 1 95 ? 16.774 -3.534 19.825 1.00 13.41 95 VAL A C 1
ATOM 717 O O . VAL A 1 95 ? 15.757 -2.906 20.088 1.00 11.23 95 VAL A O 1
ATOM 721 N N . THR A 1 96 ? 17.699 -3.803 20.728 1.00 19.25 96 THR A N 1
ATOM 722 C CA . THR A 1 96 ? 17.640 -3.210 22.048 1.00 22.35 96 THR A CA 1
ATOM 723 C C . THR A 1 96 ? 18.584 -2.023 21.990 1.00 21.13 96 THR A C 1
ATOM 724 O O . THR A 1 96 ? 19.762 -2.157 21.639 1.00 20.14 96 THR A O 1
ATOM 728 N N . SER A 1 97 ? 18.045 -0.848 22.263 1.00 22.02 97 SER A N 1
ATOM 729 C CA . SER A 1 97 ? 18.849 0.351 22.214 1.00 17.30 97 SER A CA 1
ATOM 730 C C . SER A 1 97 ? 18.289 1.408 23.142 1.00 16.02 97 SER A C 1
ATOM 731 O O . SER A 1 97 ? 17.076 1.526 23.307 1.00 13.57 97 SER A O 1
ATOM 734 N N . ASP A 1 98 ? 19.200 2.105 23.810 1.00 13.52 98 ASP A N 1
ATOM 735 C CA . ASP A 1 98 ? 18.874 3.201 24.704 1.00 13.71 98 ASP A CA 1
ATOM 736 C C . ASP A 1 98 ? 17.800 2.991 25.766 1.00 13.70 98 ASP A C 1
ATOM 737 O O . ASP A 1 98 ? 16.922 3.835 25.943 1.00 15.01 98 ASP A O 1
ATOM 742 N N . GLY A 1 99 ? 17.888 1.880 26.493 1.00 9.82 99 GLY A N 1
ATOM 743 C CA . GLY A 1 99 ? 16.928 1.613 27.554 1.00 5.66 99 GLY A CA 1
ATOM 744 C C . GLY A 1 99 ? 15.690 0.799 27.209 1.00 6.71 99 GLY A C 1
ATOM 745 O O . GLY A 1 99 ? 14.865 0.538 28.087 1.00 8.79 99 GLY A O 1
ATOM 746 N N . ALA A 1 100 ? 15.545 0.385 25.955 1.00 6.78 100 ALA A N 1
ATOM 747 C CA . ALA A 1 100 ? 14.381 -0.405 25.577 1.00 7.73 100 ALA A CA 1
ATOM 748 C C . ALA A 1 100 ? 14.572 -1.154 24.267 1.00 9.98 100 ALA A C 1
ATOM 749 O O . ALA A 1 100 ? 15.551 -0.941 23.551 1.00 16.03 100 ALA A O 1
ATOM 751 N N . THR A 1 101 ? 13.625 -2.040 23.967 1.00 11.56 101 THR A N 1
ATOM 752 C CA . THR A 1 101 ? 13.660 -2.822 22.738 1.00 13.17 101 THR A CA 1
ATOM 753 C C . THR A 1 101 ? 12.740 -2.145 21.720 1.00 12.35 101 THR A C 1
ATOM 754 O O . THR A 1 101 ? 11.746 -1.514 22.088 1.00 11.61 101 THR A O 1
ATOM 758 N N . TYR A 1 102 ? 13.074 -2.297 20.444 1.00 11.60 102 TYR A N 1
ATOM 759 C CA . TYR A 1 102 ? 12.302 -1.713 19.354 1.00 16.98 102 TYR A CA 1
ATOM 760 C C . TYR A 1 102 ? 11.887 -2.801 18.382 1.00 15.62 102 TYR A C 1
ATOM 761 O O . TYR A 1 102 ? 12.687 -3.673 18.059 1.00 19.72 102 TYR A O 1
ATOM 770 N N . THR A 1 103 ? 10.643 -2.766 17.920 1.00 16.92 103 THR A N 1
ATOM 771 C CA . THR A 1 103 ? 10.216 -3.746 16.932 1.00 17.01 103 THR A CA 1
ATOM 772 C C . THR A 1 103 ? 10.461 -3.088 15.572 1.00 14.02 103 THR A C 1
ATOM 773 O O . THR A 1 103 ? 10.056 -1.951 15.326 1.00 15.21 103 THR A O 1
ATOM 777 N N . ILE A 1 104 ? 11.214 -3.770 14.728 1.00 15.95 104 ILE A N 1
ATOM 778 C CA . ILE A 1 104 ? 11.543 -3.249 13.415 1.00 13.64 104 ILE A CA 1
ATOM 779 C C . ILE A 1 104 ? 10.504 -3.686 12.394 1.00 17.16 104 ILE A C 1
ATOM 780 O O . ILE A 1 104 ? 10.046 -4.823 12.426 1.00 14.48 104 ILE 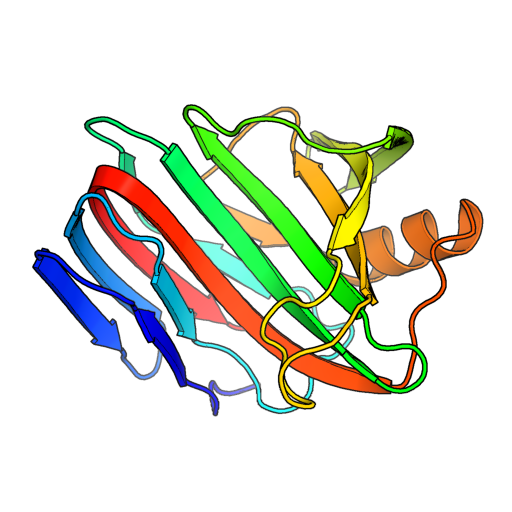A O 1
ATOM 785 N N . TRP A 1 105 ? 10.100 -2.751 11.534 1.00 13.99 105 TRP A N 1
ATOM 786 C CA . TRP A 1 105 ? 9.119 -3.000 10.482 1.00 9.72 105 TRP A CA 1
ATOM 787 C C . TRP A 1 105 ? 9.663 -2.496 9.159 1.00 10.44 105 TRP A C 1
ATOM 788 O O . TRP A 1 105 ? 10.522 -1.617 9.119 1.00 10.21 105 TRP A O 1
ATOM 799 N N . GLU A 1 106 ? 9.174 -3.076 8.075 1.00 12.96 106 GLU A N 1
ATOM 800 C CA . GLU A 1 106 ? 9.541 -2.638 6.739 1.00 13.98 106 GLU A CA 1
ATOM 801 C C . GLU A 1 106 ? 8.196 -2.458 6.058 1.00 17.31 106 GLU A C 1
ATOM 802 O O . GLU A 1 106 ? 7.292 -3.287 6.210 1.00 15.59 106 GLU A O 1
ATOM 808 N N . ASN A 1 107 ? 8.052 -1.358 5.333 1.00 15.69 107 ASN A N 1
ATOM 809 C CA . ASN A 1 107 ? 6.807 -1.067 4.651 1.00 11.78 107 ASN A CA 1
ATOM 810 C C . ASN A 1 107 ? 7.134 -0.453 3.313 1.00 13.66 107 ASN A C 1
ATOM 811 O O . ASN A 1 107 ? 8.280 -0.090 3.054 1.00 15.69 107 ASN A O 1
ATOM 816 N N . THR A 1 108 ? 6.137 -0.383 2.444 1.00 10.24 108 THR A N 1
ATOM 817 C CA . THR A 1 108 ? 6.332 0.191 1.132 1.00 15.96 108 THR A CA 1
ATOM 818 C C . THR A 1 108 ? 5.243 1.228 0.883 1.00 18.30 108 THR A C 1
ATOM 819 O O . THR A 1 108 ? 4.088 1.048 1.267 1.00 16.35 108 THR A O 1
ATOM 823 N N . ARG A 1 109 ? 5.658 2.354 0.321 1.00 20.24 109 ARG A N 1
ATOM 824 C CA . ARG A 1 109 ? 4.769 3.456 0.000 1.00 20.69 109 ARG A CA 1
ATOM 825 C C . ARG A 1 109 ? 4.772 3.598 -1.520 1.00 19.84 109 ARG A C 1
ATOM 826 O O . ARG A 1 109 ? 5.786 3.960 -2.113 1.00 18.41 109 ARG A O 1
ATOM 834 N N . VAL A 1 110 ? 3.658 3.239 -2.151 1.00 20.99 110 VAL A N 1
ATOM 835 C CA . VAL A 1 110 ? 3.543 3.320 -3.608 1.00 23.28 110 VAL A CA 1
ATOM 836 C C . VAL A 1 110 ? 2.993 4.664 -4.063 1.00 22.79 110 VAL A C 1
ATOM 837 O O . VAL A 1 110 ? 1.960 5.113 -3.564 1.00 26.85 110 VAL A O 1
ATOM 841 N N . ASN A 1 111 ? 3.688 5.299 -5.005 1.00 20.20 111 ASN A N 1
ATOM 842 C CA . ASN A 1 111 ? 3.278 6.597 -5.550 1.00 21.58 111 ASN A CA 1
ATOM 843 C C . ASN A 1 111 ? 2.970 7.589 -4.439 1.00 22.47 111 ASN A C 1
ATOM 844 O O . ASN A 1 111 ? 1.885 8.172 -4.394 1.00 24.31 111 ASN A O 1
ATOM 849 N N . GLU A 1 112 ? 3.908 7.727 -3.512 1.00 22.57 112 GLU A N 1
ATOM 850 C CA . GLU A 1 112 ? 3.758 8.634 -2.387 1.00 24.14 112 GLU A CA 1
ATOM 851 C C . GLU A 1 112 ? 4.742 9.789 -2.510 1.00 23.51 112 GLU A C 1
ATOM 852 O O . GLU A 1 112 ? 5.806 9.656 -3.107 1.00 24.36 112 GLU A O 1
ATOM 858 N N . PRO A 1 113 ? 4.391 10.952 -1.957 1.00 23.52 113 PRO A N 1
ATOM 859 C CA . PRO A 1 113 ? 5.290 12.102 -2.034 1.00 20.86 113 PRO A CA 1
ATOM 860 C C . PRO A 1 113 ? 6.613 11.853 -1.320 1.00 16.61 113 PRO A C 1
ATOM 861 O O . PRO A 1 113 ? 6.650 11.261 -0.237 1.00 14.94 113 PRO A O 1
ATOM 865 N N . SER A 1 114 ? 7.698 12.297 -1.947 1.00 14.63 114 SER A N 1
ATOM 866 C CA . SER A 1 114 ? 9.029 12.134 -1.380 1.00 16.30 114 SER A CA 1
ATOM 867 C C . SER A 1 114 ? 9.918 13.302 -1.754 1.00 16.72 114 SER A C 1
ATOM 868 O O . SER A 1 114 ? 9.500 14.206 -2.478 1.00 17.32 114 SER A O 1
ATOM 871 N N . ILE A 1 115 ? 11.156 13.258 -1.267 1.00 15.42 115 ILE A N 1
ATOM 872 C CA . ILE A 1 115 ? 12.147 14.288 -1.538 1.00 17.45 115 ILE A CA 1
ATOM 873 C C . ILE A 1 115 ? 12.574 14.248 -3.005 1.00 19.01 115 ILE A C 1
ATOM 874 O O . ILE A 1 115 ? 13.280 15.139 -3.478 1.00 17.97 115 ILE A O 1
ATOM 879 N N . GLN A 1 116 ? 12.136 13.206 -3.711 1.00 20.76 116 GLN A N 1
ATOM 880 C CA . GLN A 1 116 ? 12.442 13.013 -5.129 1.00 20.03 116 GLN A CA 1
ATOM 881 C C . GLN A 1 116 ? 11.186 13.178 -5.983 1.00 17.39 116 GLN A C 1
ATOM 882 O O . GLN A 1 116 ? 11.189 12.878 -7.186 1.00 18.96 116 GLN A O 1
ATOM 888 N N . GLY A 1 117 ? 10.140 13.715 -5.365 1.00 18.67 117 GLY A N 1
ATOM 889 C CA . GLY A 1 117 ? 8.866 13.885 -6.039 1.00 19.91 117 GLY A CA 1
ATOM 890 C C . GLY A 1 117 ? 8.012 12.705 -5.611 1.00 24.04 117 GLY A C 1
ATOM 891 O O . GLY A 1 117 ? 8.380 11.991 -4.678 1.00 28.96 117 GLY A O 1
ATOM 892 N N . THR A 1 118 ? 6.862 12.500 -6.242 1.00 27.66 118 THR A N 1
ATOM 893 C CA . THR A 1 118 ? 6.027 11.360 -5.874 1.00 23.89 118 THR A CA 1
ATOM 894 C C . THR A 1 118 ? 6.711 10.102 -6.410 1.00 24.24 118 THR A C 1
ATOM 895 O O . THR A 1 118 ? 7.061 10.016 -7.601 1.00 16.39 118 THR A O 1
ATOM 899 N N . ALA A 1 119 ? 6.980 9.168 -5.501 1.00 16.79 119 ALA A N 1
ATOM 900 C CA . ALA A 1 119 ? 7.673 7.937 -5.848 1.00 19.34 119 ALA A CA 1
ATOM 901 C C . ALA A 1 119 ? 7.236 6.756 -4.997 1.00 16.81 119 ALA A C 1
ATOM 902 O O . ALA A 1 119 ? 6.399 6.886 -4.109 1.00 17.71 119 ALA A O 1
ATOM 904 N N . THR A 1 120 ? 7.804 5.595 -5.306 1.00 19.65 120 THR A N 1
ATOM 905 C CA . THR A 1 120 ? 7.530 4.363 -4.579 1.00 18.25 120 THR A CA 1
ATOM 906 C C . THR A 1 120 ? 8.837 4.048 -3.877 1.00 17.27 120 THR A C 1
ATOM 907 O O . THR A 1 120 ? 9.893 4.041 -4.504 1.00 15.14 120 THR A O 1
ATOM 911 N N . PHE A 1 121 ? 8.767 3.787 -2.579 1.00 13.17 121 PHE A N 1
ATOM 912 C CA . PHE A 1 121 ? 9.968 3.531 -1.801 1.00 10.42 121 PHE A CA 1
ATOM 913 C C . PHE A 1 121 ? 9.616 2.751 -0.543 1.00 13.18 121 PHE A C 1
ATOM 914 O O . PHE A 1 121 ? 8.450 2.635 -0.187 1.00 18.20 121 PHE A O 1
ATOM 922 N N . ASN A 1 122 ? 10.627 2.261 0.155 1.00 13.99 122 ASN A N 1
ATOM 923 C CA . ASN A 1 122 ? 10.398 1.498 1.374 1.00 17.50 122 ASN A CA 1
ATOM 924 C C . ASN A 1 122 ? 10.567 2.360 2.626 1.00 19.82 122 ASN A C 1
ATOM 925 O O . ASN A 1 122 ? 11.122 3.456 2.572 1.00 20.14 122 ASN A O 1
ATOM 930 N N . GLN A 1 123 ? 10.071 1.860 3.750 1.00 18.28 123 GLN A N 1
ATOM 931 C CA . GLN A 1 123 ? 10.179 2.553 5.024 1.00 16.34 123 GLN A CA 1
ATOM 932 C C . GLN A 1 123 ? 10.830 1.601 6.015 1.00 14.41 123 GLN A C 1
ATOM 933 O O . GLN A 1 123 ? 10.471 0.426 6.069 1.00 15.80 123 GLN A O 1
ATOM 939 N N . TYR A 1 124 ? 11.798 2.094 6.782 1.00 15.08 124 TYR A N 1
ATOM 940 C CA . TYR A 1 124 ? 12.446 1.278 7.805 1.00 14.62 124 TYR A CA 1
ATOM 941 C C . TYR A 1 124 ? 12.024 1.921 9.117 1.00 16.25 124 TYR A C 1
ATOM 942 O O . TYR A 1 124 ? 12.430 3.034 9.434 1.00 19.67 124 TYR A O 1
ATOM 951 N N . ILE A 1 125 ? 11.189 1.228 9.878 1.00 15.97 125 ILE A N 1
ATOM 952 C CA . ILE A 1 125 ? 10.699 1.783 11.125 1.00 14.37 125 ILE A CA 1
ATOM 953 C C . ILE A 1 125 ? 11.140 1.009 12.354 1.00 12.32 125 ILE A C 1
ATOM 954 O O . ILE A 1 125 ? 11.140 -0.214 12.358 1.00 14.44 125 ILE A O 1
ATOM 959 N N . SER A 1 126 ? 11.511 1.744 13.395 1.00 15.41 126 SER A N 1
ATOM 960 C CA . SER A 1 126 ? 11.915 1.161 14.669 1.00 12.61 126 SER A CA 1
ATOM 961 C C . SER A 1 126 ? 10.951 1.752 15.692 1.00 10.76 126 SER A C 1
ATOM 962 O O . SER A 1 126 ? 11.025 2.935 15.985 1.00 14.13 126 SER A O 1
ATOM 965 N N . VAL A 1 127 ? 10.024 0.949 16.205 1.00 12.51 127 VAL A N 1
ATOM 966 C CA . VAL A 1 127 ? 9.066 1.437 17.195 1.00 12.26 127 VAL A CA 1
ATOM 967 C C . VAL A 1 127 ? 9.428 1.002 18.616 1.00 11.25 127 VAL A C 1
ATOM 968 O O . VAL A 1 127 ? 9.401 -0.187 18.939 1.00 14.22 127 VAL A O 1
ATOM 972 N N . ARG A 1 128 ? 9.759 1.975 19.461 1.00 9.37 128 ARG A N 1
ATOM 973 C CA . ARG A 1 128 ? 10.131 1.714 20.847 1.00 7.18 128 ARG A CA 1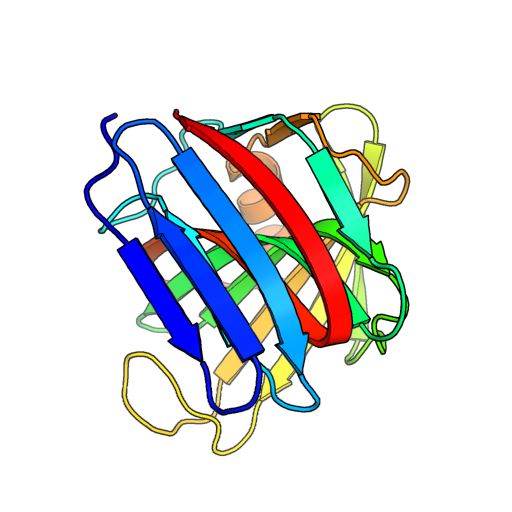
ATOM 974 C C . ARG A 1 128 ? 9.010 1.037 21.624 1.00 7.76 128 ARG A C 1
ATOM 975 O O . ARG A 1 128 ? 7.874 1.514 21.634 1.00 7.86 128 ARG A O 1
ATOM 983 N N . ASN A 1 129 ? 9.336 -0.064 22.298 1.00 12.22 129 ASN A N 1
ATOM 984 C CA . ASN A 1 129 ? 8.342 -0.815 23.066 1.00 15.68 129 ASN A CA 1
ATOM 985 C C . ASN A 1 129 ? 7.944 -0.118 24.358 1.00 14.86 129 ASN A C 1
ATOM 986 O O . ASN A 1 129 ? 6.887 -0.394 24.920 1.00 12.86 129 ASN A O 1
ATOM 991 N N . SER A 1 130 ? 8.796 0.783 24.831 1.00 16.44 130 SER A N 1
ATOM 992 C CA . SER A 1 130 ? 8.499 1.548 26.042 1.00 20.48 130 SER A CA 1
ATOM 993 C C . SER A 1 130 ? 8.590 3.029 25.678 1.00 23.49 130 SER A C 1
ATOM 994 O O . SER A 1 130 ? 9.654 3.639 25.810 1.00 28.03 130 SER A O 1
ATOM 997 N N . PRO A 1 131 ? 7.463 3.633 25.236 1.00 21.15 131 PRO A N 1
ATOM 998 C CA . PRO A 1 131 ? 7.371 5.039 24.833 1.00 16.24 131 PRO A CA 1
ATOM 999 C C . PRO A 1 131 ? 7.911 6.036 25.851 1.00 17.69 131 PRO A C 1
ATOM 1000 O O . PRO A 1 131 ? 7.707 5.877 27.062 1.00 17.39 131 PRO A O 1
ATOM 1004 N N . ARG A 1 132 ? 8.599 7.055 25.338 1.00 16.39 132 ARG A N 1
ATOM 1005 C CA . ARG A 1 132 ? 9.174 8.126 26.151 1.00 15.70 132 ARG A CA 1
ATOM 1006 C C . ARG A 1 132 ? 9.128 9.435 25.369 1.00 13.50 132 ARG A C 1
ATOM 1007 O O . ARG A 1 132 ? 8.923 9.444 24.154 1.00 12.89 132 ARG A O 1
ATOM 1015 N N . THR A 1 133 ? 9.302 10.539 26.087 1.00 14.07 133 THR A N 1
ATOM 1016 C CA . THR A 1 133 ? 9.291 11.864 25.493 1.00 16.76 133 THR A CA 1
ATOM 1017 C C . THR A 1 133 ? 10.605 12.602 25.749 1.00 17.78 133 THR A C 1
ATOM 1018 O O . THR A 1 133 ? 10.748 13.766 25.376 1.00 15.24 133 THR A O 1
ATOM 1022 N N . SER A 1 134 ? 11.568 11.907 26.356 1.00 21.23 134 SER A N 1
ATOM 1023 C CA . SER A 1 134 ? 12.882 12.480 26.683 1.00 22.35 134 SER A CA 1
ATOM 1024 C C . SER A 1 134 ? 13.955 11.399 26.563 1.00 21.30 134 SER A C 1
ATOM 1025 O O . SER A 1 134 ? 13.763 10.282 27.051 1.00 23.79 134 SER A O 1
ATOM 1028 N N . GLY A 1 135 ? 15.078 11.718 25.927 1.00 13.94 135 GLY A N 1
ATOM 1029 C CA . GLY A 1 135 ? 16.140 10.734 25.812 1.00 13.31 135 GLY A CA 1
ATOM 1030 C C . GLY A 1 135 ? 17.167 10.966 24.725 1.00 13.05 135 GLY A C 1
ATOM 1031 O O . GLY A 1 135 ? 17.268 12.056 24.160 1.00 14.80 135 GLY A O 1
ATOM 1032 N N . THR A 1 136 ? 17.974 9.940 24.482 1.00 13.85 136 THR A N 1
ATOM 1033 C CA . THR A 1 136 ? 19.009 9.966 23.456 1.00 12.05 136 THR A CA 1
ATOM 1034 C C . THR A 1 136 ? 18.726 8.779 22.566 1.00 10.67 136 THR A C 1
ATOM 1035 O O . THR A 1 136 ? 18.314 7.725 23.049 1.00 17.43 136 THR A O 1
ATOM 1039 N N . VAL A 1 137 ? 18.940 8.958 21.271 1.00 10.20 137 VAL A N 1
ATOM 1040 C CA . VAL A 1 137 ? 18.713 7.907 20.296 1.00 12.37 137 VAL A CA 1
ATOM 1041 C C . VAL A 1 137 ? 20.014 7.645 19.540 1.00 12.25 137 VAL A C 1
ATOM 1042 O O . VAL A 1 137 ? 20.418 8.447 18.694 1.00 13.72 137 VAL A O 1
ATOM 1046 N N . THR A 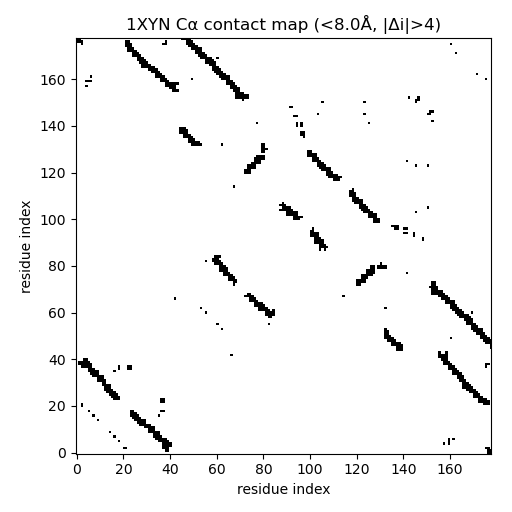1 138 ? 20.693 6.555 19.894 1.00 13.04 138 THR A N 1
ATOM 1047 C CA . THR A 1 138 ? 21.937 6.164 19.233 1.00 11.59 138 THR A CA 1
ATOM 1048 C C . THR A 1 138 ? 21.534 5.611 17.858 1.00 14.32 138 THR A C 1
ATOM 1049 O O . THR A 1 138 ? 21.287 4.414 17.699 1.00 15.72 138 THR A O 1
ATOM 1053 N N . VAL A 1 139 ? 21.440 6.499 16.873 1.00 14.15 139 VAL A N 1
ATOM 1054 C CA . VAL A 1 139 ? 21.030 6.123 15.524 1.00 15.62 139 VAL A CA 1
ATOM 1055 C C . VAL A 1 139 ? 21.785 4.986 14.830 1.00 17.51 139 VAL A C 1
ATOM 1056 O O . VAL A 1 139 ? 21.194 4.262 14.022 1.00 14.41 139 VAL A O 1
ATOM 1060 N N . GLN A 1 140 ? 23.072 4.818 15.133 1.00 20.29 140 GLN A N 1
ATOM 1061 C CA . GLN A 1 140 ? 23.857 3.750 14.503 1.00 18.27 140 GLN A CA 1
ATOM 1062 C C . GLN A 1 140 ? 23.332 2.366 14.861 1.00 14.79 140 GLN A C 1
ATOM 1063 O O . GLN A 1 140 ? 23.314 1.478 14.019 1.00 15.65 140 GLN A O 1
ATOM 1069 N N . ASN A 1 141 ? 22.904 2.186 16.105 1.00 13.20 1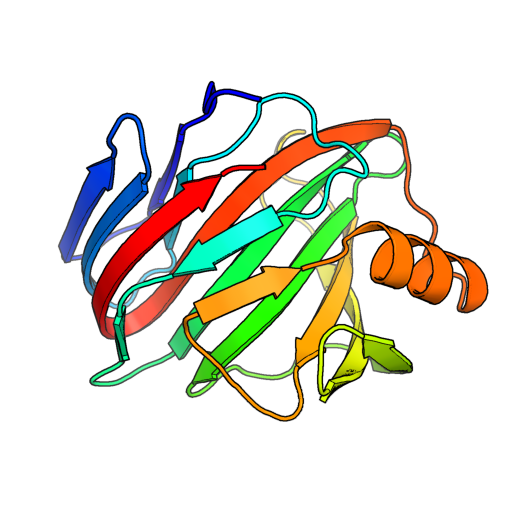41 ASN A N 1
ATOM 1070 C CA . ASN A 1 141 ? 22.361 0.904 16.536 1.00 13.25 141 ASN A CA 1
ATOM 1071 C C . ASN A 1 141 ? 21.172 0.496 15.662 1.00 12.12 141 ASN A C 1
ATOM 1072 O O . ASN A 1 141 ? 20.973 -0.688 15.388 1.00 14.01 141 ASN A O 1
ATOM 1077 N N . HIS A 1 142 ? 20.392 1.477 15.219 1.00 10.17 142 HIS A N 1
ATOM 1078 C CA . HIS A 1 142 ? 19.246 1.206 14.364 1.00 9.32 142 HIS A CA 1
ATOM 1079 C C . HIS A 1 142 ? 19.688 0.936 12.942 1.00 13.36 142 HIS A C 1
ATOM 1080 O O . HIS A 1 142 ? 19.174 0.031 12.300 1.00 21.20 142 HIS A O 1
ATOM 1087 N N . PHE A 1 143 ? 20.671 1.684 12.461 1.00 13.92 143 PHE A N 1
ATOM 1088 C CA . PHE A 1 143 ? 21.167 1.477 11.107 1.00 18.36 143 PHE A CA 1
ATOM 1089 C C . PHE A 1 143 ? 21.842 0.098 10.984 1.00 20.08 143 PHE A C 1
ATOM 1090 O O . PHE A 1 143 ? 21.742 -0.560 9.943 1.00 19.68 143 PHE A O 1
ATOM 1098 N N . ASN A 1 144 ? 22.540 -0.324 12.039 1.00 15.79 144 ASN A N 1
ATOM 1099 C CA . ASN A 1 144 ? 23.209 -1.623 12.048 1.00 14.70 144 ASN A CA 1
ATOM 1100 C C . ASN A 1 144 ? 22.158 -2.733 12.047 1.00 11.26 144 ASN A C 1
ATOM 1101 O O . ASN A 1 144 ? 22.211 -3.642 11.219 1.00 11.86 144 ASN A O 1
ATOM 1106 N N . ALA A 1 145 ? 21.183 -2.620 12.949 1.00 14.18 145 ALA A N 1
ATOM 1107 C CA . ALA A 1 145 ? 20.099 -3.597 13.065 1.00 12.10 145 ALA A CA 1
ATOM 1108 C C . ALA A 1 145 ? 19.295 -3.690 11.769 1.00 15.92 145 ALA A C 1
ATOM 1109 O O . ALA A 1 145 ? 18.904 -4.779 11.341 1.00 18.65 145 ALA A O 1
ATOM 1111 N N . TRP A 1 146 ? 19.072 -2.546 11.133 1.00 15.92 146 TRP A N 1
ATOM 1112 C CA . TRP A 1 146 ? 18.330 -2.505 9.887 1.00 15.77 146 TRP A CA 1
ATOM 1113 C C . TRP A 1 146 ? 19.105 -3.233 8.793 1.00 18.77 146 TRP A C 1
ATOM 1114 O O . TRP A 1 146 ? 18.557 -4.087 8.097 1.00 21.13 146 TRP A O 1
ATOM 1125 N N . ALA A 1 147 ? 20.393 -2.922 8.678 1.00 17.73 147 ALA A N 1
ATOM 1126 C CA . ALA A 1 147 ? 21.255 -3.539 7.675 1.00 18.55 147 ALA A CA 1
ATOM 1127 C C . ALA A 1 147 ? 21.333 -5.052 7.841 1.00 19.08 147 ALA A C 1
ATOM 1128 O O . ALA A 1 147 ? 21.255 -5.783 6.853 1.00 16.89 147 ALA A O 1
ATOM 1130 N N . SER A 1 148 ? 21.435 -5.512 9.091 1.00 15.26 148 SER A N 1
ATOM 1131 C CA . SER A 1 148 ? 21.537 -6.943 9.387 1.00 16.35 148 SER A CA 1
ATOM 1132 C C . SER A 1 148 ? 20.289 -7.744 9.026 1.00 18.62 148 SER A C 1
ATOM 1133 O O . SER A 1 148 ? 20.364 -8.959 8.831 1.00 22.15 148 SER A O 1
ATOM 1136 N N . LEU A 1 149 ? 19.149 -7.061 8.936 1.00 17.68 149 LEU A N 1
ATOM 1137 C CA . LEU A 1 149 ? 17.887 -7.697 8.579 1.00 13.16 149 LEU A CA 1
ATOM 1138 C C . LEU A 1 149 ? 17.557 -7.483 7.104 1.00 12.24 149 LEU A C 1
ATOM 1139 O O . LEU A 1 149 ? 16.460 -7.818 6.652 1.00 7.61 149 LEU A O 1
ATOM 1144 N N . GLY A 1 150 ? 18.512 -6.932 6.358 1.00 8.64 150 GLY A N 1
ATOM 1145 C CA . GLY A 1 150 ? 18.297 -6.687 4.939 1.00 18.64 150 GLY A CA 1
ATOM 1146 C C . GLY A 1 150 ? 17.706 -5.326 4.588 1.00 19.05 150 GLY A C 1
ATOM 1147 O O . GLY A 1 150 ? 17.354 -5.072 3.436 1.00 15.63 150 GLY A O 1
ATOM 1148 N N . LEU A 1 151 ? 17.556 -4.465 5.590 1.00 22.37 151 LEU A N 1
ATOM 1149 C CA . LEU A 1 151 ? 17.024 -3.124 5.374 1.00 19.97 151 LEU A CA 1
ATOM 1150 C C . LEU A 1 151 ? 18.216 -2.231 5.017 1.00 17.18 151 LEU A C 1
ATOM 1151 O O . LEU A 1 151 ? 18.882 -1.655 5.881 1.00 13.46 151 LEU A O 1
ATOM 1156 N N . HIS A 1 152 ? 18.471 -2.163 3.714 1.00 16.29 152 HIS A N 1
ATOM 1157 C CA . HIS A 1 152 ? 19.583 -1.427 3.116 1.00 18.30 152 HIS A CA 1
ATOM 1158 C C . HIS A 1 152 ? 19.356 0.091 2.911 1.00 21.10 152 HIS A C 1
ATOM 1159 O O . HIS A 1 152 ? 18.396 0.506 2.251 1.00 20.75 152 HIS A O 1
ATOM 1166 N N . LEU A 1 153 ? 20.266 0.907 3.456 1.00 21.58 153 LEU A N 1
ATOM 1167 C CA . LEU A 1 153 ? 20.202 2.375 3.332 1.00 21.75 153 LEU A CA 1
ATOM 1168 C C . LEU A 1 153 ? 21.193 2.909 2.295 1.00 20.12 153 LEU A C 1
ATOM 1169 O O . LEU A 1 153 ? 22.184 2.248 1.972 1.00 26.30 153 LEU A O 1
ATOM 1174 N N . GLY A 1 154 ? 20.918 4.104 1.778 1.00 20.92 154 GLY A N 1
ATOM 1175 C CA . GLY A 1 154 ? 21.791 4.725 0.791 1.00 24.30 154 GLY A CA 1
ATOM 1176 C C . GLY A 1 154 ? 22.482 5.953 1.357 1.00 26.26 154 GLY A C 1
ATOM 1177 O O . GLY A 1 154 ? 22.894 5.943 2.521 1.00 29.96 154 GLY A O 1
ATOM 1178 N N . GLN A 1 155 ? 22.623 7.002 0.540 1.00 25.65 155 GLN A N 1
ATOM 1179 C CA . GLN A 1 155 ? 23.254 8.255 0.968 1.00 22.54 155 GLN A CA 1
ATOM 1180 C C . GLN A 1 155 ? 22.326 8.996 1.929 1.00 22.41 155 GLN A C 1
ATOM 1181 O O . GLN A 1 155 ? 21.139 9.159 1.651 1.00 25.34 155 GLN A O 1
ATOM 1187 N N . MET A 1 156 ? 22.879 9.490 3.032 1.00 16.39 156 MET A N 1
ATOM 1188 C CA . MET A 1 156 ? 22.094 10.216 4.020 1.00 18.34 156 MET A CA 1
ATOM 1189 C C . MET A 1 156 ? 21.610 11.574 3.525 1.00 20.24 156 MET A C 1
ATOM 1190 O O . MET A 1 156 ? 22.383 12.369 2.982 1.00 22.38 156 MET A O 1
ATOM 1195 N N . ASN A 1 157 ? 20.314 11.820 3.701 1.00 18.20 157 ASN A N 1
ATOM 1196 C CA . ASN A 1 157 ? 19.721 13.094 3.340 1.00 11.75 157 ASN A CA 1
ATOM 1197 C C . ASN A 1 157 ? 19.346 13.746 4.672 1.00 11.57 157 ASN A C 1
ATOM 1198 O O . ASN A 1 157 ? 20.017 13.490 5.664 1.00 14.32 157 ASN A O 1
ATOM 1203 N N . TYR A 1 158 ? 18.270 14.530 4.739 1.00 9.94 158 TYR A N 1
ATOM 1204 C CA . TYR A 1 158 ? 17.945 15.178 6.004 1.00 9.08 158 TYR A CA 1
ATOM 1205 C C . TYR A 1 158 ? 17.528 14.237 7.137 1.00 14.50 158 TYR A C 1
ATOM 1206 O O . TYR A 1 158 ? 17.067 13.115 6.904 1.00 13.80 158 TYR A O 1
ATOM 1215 N N . GLN A 1 159 ? 17.717 14.703 8.368 1.00 10.54 159 GLN A N 1
ATOM 1216 C CA . GLN A 1 159 ? 17.412 13.916 9.554 1.00 13.32 159 GLN A CA 1
ATOM 1217 C C . GLN A 1 159 ? 16.934 14.864 10.638 1.00 12.94 159 GLN A C 1
ATOM 1218 O O . GLN A 1 159 ? 17.695 15.692 11.127 1.00 16.50 159 GLN A O 1
ATOM 1224 N N . VAL A 1 160 ? 15.665 14.741 11.013 1.00 16.05 160 VAL A N 1
ATOM 1225 C CA . VAL A 1 160 ? 15.083 15.613 12.023 1.00 11.57 160 VAL A CA 1
ATOM 1226 C C . VAL A 1 160 ? 14.388 14.831 13.121 1.00 9.21 160 VAL A C 1
ATOM 1227 O O . VAL A 1 160 ? 14.295 13.618 13.061 1.00 11.90 160 VAL A O 1
ATOM 1231 N N . VAL A 1 161 ? 13.994 15.548 14.166 1.00 10.95 161 VAL A N 1
ATOM 1232 C CA . VAL A 1 161 ? 13.227 14.999 15.270 1.00 9.07 161 VAL A CA 1
ATOM 1233 C C . VAL A 1 161 ? 11.877 15.613 14.916 1.00 12.17 161 VAL A C 1
ATOM 1234 O O . VAL A 1 161 ? 11.739 16.833 14.903 1.00 7.57 161 VAL A O 1
ATOM 1238 N N . ALA A 1 162 ? 10.906 14.781 14.561 1.00 12.81 162 ALA A N 1
ATOM 1239 C CA . ALA A 1 162 ? 9.606 15.291 14.152 1.00 11.82 162 ALA A CA 1
ATOM 1240 C C . ALA A 1 162 ? 8.385 14.740 14.876 1.00 14.52 162 ALA A C 1
ATOM 1241 O O . ALA A 1 162 ? 8.421 13.680 15.508 1.00 12.88 162 ALA A O 1
ATOM 1243 N N . VAL A 1 163 ? 7.310 15.516 14.813 1.00 12.91 163 VAL A N 1
ATOM 1244 C CA . VAL A 1 163 ? 6.032 15.145 15.397 1.00 12.25 163 VAL A CA 1
ATOM 1245 C C . VAL A 1 163 ? 5.139 15.034 14.177 1.00 12.10 163 VAL A C 1
ATOM 1246 O O . VAL A 1 163 ? 5.202 15.878 13.281 1.00 12.70 163 VAL A O 1
ATOM 1250 N N . GLU A 1 164 ? 4.364 13.962 14.104 1.00 10.65 164 GLU A N 1
ATOM 1251 C CA . GLU A 1 164 ? 3.475 13.747 12.967 1.00 11.62 164 GLU A CA 1
ATOM 1252 C C . GLU A 1 164 ? 2.120 13.328 13.495 1.00 13.26 164 GLU A C 1
ATOM 1253 O O . GLU A 1 164 ? 2.030 12.614 14.491 1.00 12.01 164 GLU A O 1
ATOM 1259 N N . GLY A 1 165 ? 1.057 13.809 12.856 1.00 15.40 165 GLY A N 1
ATOM 1260 C CA . GLY A 1 165 ? -0.266 13.455 13.324 1.00 14.36 165 GLY A CA 1
ATOM 1261 C C . GLY A 1 165 ? -1.404 13.732 12.368 1.00 15.34 165 GLY A C 1
ATOM 1262 O O . GLY A 1 165 ? -1.214 14.286 11.282 1.00 15.80 165 GLY A O 1
ATOM 1263 N N . TRP A 1 166 ? -2.589 13.304 12.788 1.00 15.41 166 TRP A N 1
ATOM 1264 C CA . TRP A 1 166 ? -3.822 13.471 12.035 1.00 12.73 166 TRP A CA 1
ATOM 1265 C C . TRP A 1 166 ? -4.975 12.915 12.859 1.00 15.39 166 TRP A C 1
ATOM 1266 O O . TRP A 1 166 ? -4.759 12.189 13.836 1.00 11.49 166 TRP A O 1
ATOM 1277 N N . GLY A 1 167 ? -6.192 13.302 12.484 1.00 17.86 167 GLY A N 1
ATOM 1278 C CA . GLY A 1 167 ? -7.384 12.830 13.165 1.00 18.57 167 GLY A CA 1
ATOM 1279 C C . GLY A 1 167 ? -7.657 13.339 14.568 1.00 17.60 167 GLY A C 1
ATOM 1280 O O . GLY A 1 167 ? -8.467 12.751 15.287 1.00 18.02 167 GLY A O 1
ATOM 1281 N N . GLY A 1 168 ? -7.008 14.424 14.970 1.00 15.22 168 GLY A N 1
ATOM 1282 C CA . GLY A 1 168 ? -7.255 14.945 16.302 1.00 12.87 168 GLY A CA 1
ATOM 1283 C C . GLY A 1 168 ? -6.411 16.137 16.702 1.00 7.64 168 GLY A C 1
ATOM 1284 O O . GLY A 1 168 ? -5.879 16.854 15.854 1.00 2.00 168 GLY A O 1
ATOM 1285 N N . SER A 1 169 ? -6.281 16.327 18.010 1.00 9.45 169 SER A N 1
ATOM 1286 C CA . SER A 1 169 ? -5.507 17.429 18.559 1.00 9.36 169 SER A CA 1
ATOM 1287 C C . SER A 1 169 ? -4.413 16.969 19.530 1.00 11.87 169 SER A C 1
ATOM 1288 O O . SER A 1 169 ? -4.372 15.803 19.958 1.00 12.89 169 SER A O 1
ATOM 1291 N N . GLY A 1 170 ? -3.516 17.896 19.851 1.00 9.92 170 GLY A N 1
ATOM 1292 C CA . GLY A 1 170 ? -2.432 17.612 20.766 1.00 6.84 170 GLY A CA 1
ATOM 1293 C C . GLY A 1 170 ? -1.433 18.744 20.723 1.00 11.17 170 GLY A C 1
ATOM 1294 O O . GLY A 1 170 ? -1.637 19.729 20.011 1.00 9.40 170 GLY A O 1
ATOM 1295 N N . SER A 1 171 ? -0.343 18.599 21.468 1.00 9.53 171 SER A N 1
ATOM 1296 C CA . SER A 1 171 ? 0.703 19.611 21.508 1.00 14.68 171 SER A CA 1
ATOM 1297 C C . SER A 1 171 ? 2.042 18.977 21.881 1.00 16.92 171 SER A C 1
ATOM 1298 O O . SER A 1 171 ? 2.081 17.903 22.475 1.00 17.34 171 SER A O 1
ATOM 1301 N N . ALA A 1 172 ? 3.132 19.656 21.535 1.00 19.10 172 ALA A N 1
ATOM 1302 C CA . ALA A 1 172 ? 4.480 19.170 21.808 1.00 19.21 172 ALA A CA 1
ATOM 1303 C C . ALA A 1 172 ? 5.506 20.311 21.835 1.00 21.66 172 ALA A C 1
ATOM 1304 O O . ALA A 1 172 ? 5.459 21.225 21.011 1.00 19.71 172 ALA A O 1
ATOM 1306 N N . SER A 1 173 ? 6.401 20.265 22.818 1.00 20.26 173 SER A N 1
ATOM 1307 C CA . SER A 1 173 ? 7.471 21.247 22.969 1.00 20.42 173 SER A CA 1
ATOM 1308 C C . SER A 1 173 ? 8.709 20.404 23.171 1.00 18.31 173 SER A C 1
ATOM 1309 O O . SER A 1 173 ? 8.891 19.798 24.229 1.00 15.88 173 SER A O 1
ATOM 1312 N N . GLN A 1 174 ? 9.538 20.339 22.134 1.00 17.01 174 GLN A N 1
ATOM 1313 C CA . GLN A 1 174 ? 10.732 19.516 22.166 1.00 10.80 174 GLN A CA 1
ATOM 1314 C C . GLN A 1 174 ? 12.042 20.259 21.940 1.00 11.96 174 GLN A C 1
ATOM 1315 O O . GLN A 1 174 ? 12.114 21.177 21.133 1.00 15.84 174 GLN A O 1
ATOM 1321 N N . SER A 1 175 ? 13.079 19.813 22.640 1.00 17.67 175 SER A N 1
ATOM 1322 C CA . SER A 1 175 ? 14.428 20.364 22.536 1.00 19.08 175 SER A CA 1
ATOM 1323 C C . SER A 1 175 ? 15.198 19.330 21.709 1.00 19.66 175 SER A C 1
ATOM 1324 O O . SER A 1 175 ? 15.152 18.142 22.018 1.00 16.68 175 SER A O 1
ATOM 1327 N N . VAL A 1 176 ? 15.902 19.786 20.675 1.00 21.40 176 VAL A N 1
ATOM 1328 C CA . VAL A 1 176 ? 16.657 18.915 19.765 1.00 20.53 176 VAL A CA 1
ATOM 1329 C C . VAL A 1 176 ? 18.155 19.259 19.676 1.00 21.34 176 VAL A C 1
ATOM 1330 O O . VAL A 1 176 ? 18.518 20.430 19.624 1.00 21.54 176 VAL A O 1
ATOM 1334 N N . SER A 1 177 ? 19.014 18.235 19.650 1.00 20.56 177 SER A N 1
ATOM 1335 C CA . SER A 1 177 ? 20.465 18.428 19.530 1.00 20.57 177 SER A CA 1
ATOM 1336 C C . SER A 1 177 ? 21.253 17.128 19.328 1.00 23.24 177 SER A C 1
ATOM 1337 O O . SER A 1 177 ? 20.710 16.030 19.443 1.00 24.12 177 SER A O 1
ATOM 1340 N N . ASN A 1 178 ? 22.537 17.278 19.013 1.00 21.06 178 ASN A N 1
ATOM 1341 C CA . ASN A 1 178 ? 23.449 16.155 18.805 1.00 21.42 178 ASN A CA 1
ATOM 1342 C C . ASN A 1 178 ? 24.887 16.653 18.905 1.00 21.75 178 ASN A C 1
ATOM 1343 O O . ASN A 1 178 ? 25.080 17.800 19.357 1.00 29.22 178 ASN A O 1
#

GO terms:
  GO:0031176 endo-1,4-beta-xylanase activity (F, EXP)

Foldseek 3Di:
DWWDDWAWFWDDADWDWAADRFWIKIWGFAQTKIKTIIHDFFDDQDKKWKAWDWWFPDFKKFWWWWFFFVPPTETETETLDIDPDPDDAAFQAWFQDFPFIWTWGKHWDAQPQDPVGRHIHMYIYTHTPHHDRGGIGRVVSSVVVCVVSVNDGHGTGTIGGIMMTRDGIIMITMGIDD

CATH classification: 2.60.120.180

Radius of gyration: 14.89 Å; Cα contacts (8 Å, |Δi|>4): 511; chains: 1; bounding box: 34×36×34 Å

Secondary structure (DSSP, 8-state):
----EEEEEE-SSEEEEEE-SSEEEEEEEESS-EEEEEEESS--SSPEEEEEEEEESSSEEEEEEEEEEETTTEEEEEEEEEES----SEEEEEEEETTEEEEEEEEEEEEEEEBTEEEEEEEEEEEESS--SSEEE-HHHHHHHHHHTT----EEEEEEEEEEEESEEEEEEEEEE-

Organism: Hypocrea jecorina (strain ATCC 56765 / BCRC 32924 / NRRL 11460 / Rut C-30) (NCBI:txid1344414)

Solvent-accessible surface area: 7492 Å² total; per-residue (Å²): 96,80,42,92,69,66,13,87,87,76,84,25,62,117,22,54,31,64,66,57,124,88,3,8,37,1,80,9,90,7,144,60,47,0,10,0,0,2,0,15,66,94,10,54,57,31,62,0,60,12,15,43,60,16,54,26,114,54,22,7,0,3,1,4,2,11,0,8,0,29,122,54,24,1,16,0,18,0,0,2,9,38,67,106,49,69,54,95,45,78,81,84,23,83,20,103,4,42,80,10,46,0,37,0,47,42,23,69,96,87,112,58,76,22,66,104,40,109,27,74,9,56,9,10,3,0,20,15,81,65,79,50,41,64,23,50,0,37,0,65,58,0,18,91,14,0,62,94,67,60,2,124,39,25,117,58,48,19,3,0,2,3,0,17,0,76,31,10,29,5,41,1,61,8,69,5,54,59

Nearest PDB structures (foldseek):
  1xyn-assembly1_A-2  TM=9.973E-01  e=1.000E-33  Trichoderma reesei
  1m4w-assembly1_A  TM=9.228E-01  e=9.861E-19  Thermopolyspora flexuosa
  7f1i-assembly1_A  TM=9.213E-01  e=1.202E-18  synthetic construct
  3b5l-assembly1_B  TM=8.820E-01  e=3.311E-19  synthetic construct
  1igo-assembly2_B  TM=9.015E-01  e=3.338E-17  Bacillus subtilis

InterPro domains:
  IPR001137 Glycoside hydrolase family 11 [PR00911] (113-122)
  IPR001137 Glycoside hydrolase family 11 [PR00911] (123-133)
  IPR001137 Glycoside hydrolase family 11 [PR00911] (149-155)
  IPR001137 Glycoside hydrolase family 11 [PR00911] (169-174)
  IPR001137 Glycoside hydrolase family 11 [PR00911] (174-183)
  IPR001137 Glycoside hydrolase family 11 [PR00911] (197-205)
  IPR001137 Glycoside hydrolase family 11 [PTHR46828] (1-228)
  IPR013319 Glycoside hydrolase family 11/12 [G3DSA:2.60.120.180] (52-229)
  IPR013320 Concanavalin A-like lectin/glucanase domain superfamily [SSF49899] (45-228)
  IPR018208 Glycoside hydrolase family 11, active site 1 [PS00776] (123-133)
  IPR033119 Glycoside hydrolase family 11, active site 2 [PS00777] (212-223)
  IPR033123 Glycosyl hydrolase 11 domain [PF00457] (55-225)
  IPR033123 Glycosyl hydrolase 11 domain [PS51761] (42-228)

Sequence (178 aa):
ASINYDQNYQTGGQVSYSPSNTGFSVNWNTQDDFVVGVGWTTGSSAPINFGGSFSVNSGTGLLSVYGWSTNPLVEYYIMEDNHNYPAQGTVKGTVTSDGATYTIWENTRVNEPSIQGTATFNQYISVRNSPRTSGTVTVQNHFNAWASLGLHLGQMNYQVVAVEGWGGSGSASQSVSN

B-factor: mean 18.76, std 9.65, range [2.0, 64.63]